Protein AF-X6NN43-F1 (afdb_monomer_lite)

Structure (mmCIF, N/CA/C/O backbone):
data_AF-X6NN43-F1
#
_entry.id   AF-X6NN43-F1
#
loop_
_atom_site.group_PDB
_atom_site.id
_atom_site.type_symbol
_atom_site.label_atom_id
_atom_site.label_alt_id
_atom_site.label_comp_id
_atom_site.label_asym_id
_atom_site.label_entity_id
_atom_site.label_seq_id
_atom_site.pdbx_PDB_ins_code
_atom_site.Cartn_x
_atom_site.Cartn_y
_atom_site.Cartn_z
_atom_site.occupancy
_atom_site.B_iso_or_equiv
_atom_site.auth_seq_id
_atom_site.auth_comp_id
_atom_site.auth_asym_id
_atom_site.auth_atom_id
_atom_site.pdbx_PDB_model_num
ATOM 1 N N . MET A 1 1 ? 5.911 -16.431 7.697 1.00 28.25 1 MET A N 1
ATOM 2 C CA . MET A 1 1 ? 5.798 -17.638 6.846 1.00 28.25 1 MET A CA 1
ATOM 3 C C . MET A 1 1 ? 4.652 -17.526 5.843 1.00 28.25 1 MET A C 1
ATOM 5 O O . MET A 1 1 ? 4.921 -17.663 4.665 1.00 28.25 1 MET A O 1
ATOM 9 N N . PHE A 1 2 ? 3.424 -17.191 6.265 1.00 27.72 2 PHE A N 1
ATOM 10 C CA . PHE A 1 2 ? 2.280 -17.003 5.351 1.00 27.72 2 PHE A CA 1
ATOM 11 C C . PHE A 1 2 ? 2.448 -15.812 4.379 1.00 27.72 2 PHE A C 1
ATOM 13 O O . PHE A 1 2 ? 2.246 -15.983 3.187 1.00 27.72 2 PHE A O 1
ATOM 20 N N . ALA A 1 3 ? 2.938 -14.653 4.847 1.00 29.66 3 ALA A N 1
ATOM 21 C CA . ALA A 1 3 ? 3.262 -13.504 3.981 1.00 29.66 3 ALA A CA 1
ATOM 22 C C . ALA A 1 3 ? 4.379 -13.809 2.955 1.00 29.66 3 ALA A C 1
ATOM 24 O O . ALA A 1 3 ? 4.247 -13.492 1.783 1.00 29.66 3 ALA A O 1
ATOM 25 N N . LEU A 1 4 ? 5.423 -14.541 3.368 1.00 28.77 4 LEU A N 1
ATOM 26 C CA . LEU A 1 4 ? 6.517 -14.996 2.490 1.00 28.77 4 LEU A CA 1
ATOM 27 C C . LEU A 1 4 ? 6.074 -16.069 1.474 1.00 28.77 4 LEU A C 1
ATOM 29 O O . LEU A 1 4 ? 6.578 -16.107 0.354 1.00 28.77 4 LEU A O 1
ATOM 33 N N . MET A 1 5 ? 5.129 -16.942 1.844 1.00 29.92 5 MET A N 1
ATOM 34 C CA . MET A 1 5 ? 4.499 -17.898 0.919 1.00 29.92 5 MET A CA 1
ATOM 35 C C . MET A 1 5 ? 3.569 -17.212 -0.084 1.00 29.92 5 MET A C 1
ATOM 37 O O . MET A 1 5 ? 3.388 -17.711 -1.187 1.00 29.92 5 MET A O 1
ATOM 41 N N . TRP A 1 6 ? 2.962 -16.091 0.297 1.00 40.47 6 TRP A N 1
ATOM 42 C CA . TRP A 1 6 ? 2.021 -15.383 -0.558 1.00 40.47 6 TRP A CA 1
ATOM 43 C C . TRP A 1 6 ? 2.726 -14.456 -1.557 1.00 40.47 6 TRP A C 1
ATOM 45 O O . TRP A 1 6 ? 2.393 -14.461 -2.738 1.00 40.47 6 TRP A O 1
ATOM 55 N N . GLU A 1 7 ? 3.783 -13.761 -1.137 1.00 39.50 7 GLU A N 1
ATOM 56 C CA . GLU A 1 7 ? 4.631 -12.969 -2.039 1.00 39.50 7 GLU A CA 1
ATOM 57 C C . GLU A 1 7 ? 5.434 -13.817 -3.026 1.00 39.50 7 GLU A C 1
ATOM 59 O O . GLU A 1 7 ? 5.709 -13.376 -4.137 1.00 39.50 7 GLU A O 1
ATOM 64 N N . SER A 1 8 ? 5.758 -15.064 -2.678 1.00 39.53 8 SER A N 1
ATOM 65 C CA . SER A 1 8 ? 6.333 -16.003 -3.645 1.00 39.53 8 SER A CA 1
ATOM 66 C C . SER A 1 8 ? 5.313 -16.483 -4.676 1.00 39.53 8 SER A C 1
ATOM 68 O O . SER A 1 8 ? 5.722 -16.867 -5.761 1.00 39.53 8 SER A O 1
ATOM 70 N N . VAL A 1 9 ? 4.005 -16.413 -4.403 1.00 38.47 9 VAL A N 1
ATOM 71 C CA . VAL A 1 9 ? 2.952 -16.688 -5.394 1.00 38.47 9 VAL A CA 1
ATOM 72 C C . VAL A 1 9 ? 2.658 -15.446 -6.235 1.00 38.47 9 VAL A C 1
ATOM 74 O O . VAL A 1 9 ? 2.586 -15.569 -7.451 1.00 38.47 9 VAL A O 1
ATOM 77 N N . LEU A 1 10 ? 2.567 -14.254 -5.637 1.00 41.12 10 LEU A N 1
ATOM 78 C CA . LEU A 1 10 ? 2.364 -12.992 -6.363 1.00 41.12 10 LEU A CA 1
ATOM 79 C C . LEU A 1 10 ? 3.572 -12.620 -7.228 1.00 41.12 10 LEU A C 1
ATOM 81 O O . LEU A 1 10 ? 3.398 -12.345 -8.408 1.00 41.12 10 LEU A O 1
ATOM 85 N N . GLY A 1 11 ? 4.789 -12.739 -6.696 1.00 41.03 11 GLY A N 1
ATOM 86 C CA . GLY A 1 11 ? 6.020 -12.559 -7.461 1.00 41.03 11 GLY A CA 1
ATOM 87 C C . GLY A 1 11 ? 6.193 -13.619 -8.551 1.00 41.03 11 GLY A C 1
ATOM 88 O O . GLY A 1 11 ? 6.645 -13.298 -9.642 1.00 41.03 11 GLY A O 1
ATOM 89 N N . LEU A 1 12 ? 5.778 -14.875 -8.326 1.00 36.25 12 LEU A N 1
ATOM 90 C CA . LEU A 1 12 ? 5.777 -15.905 -9.377 1.00 36.25 12 LEU A CA 1
ATOM 91 C C . LEU A 1 12 ? 4.704 -15.632 -10.438 1.00 36.25 12 LEU A C 1
ATOM 93 O O . LEU A 1 12 ? 4.940 -15.902 -11.608 1.00 36.25 12 LEU A O 1
ATOM 97 N N . ILE A 1 13 ? 3.552 -15.082 -10.058 1.00 39.81 13 ILE A N 1
ATOM 98 C CA . ILE A 1 13 ? 2.478 -14.699 -10.976 1.00 39.81 13 ILE A CA 1
ATOM 99 C C . ILE A 1 13 ? 2.894 -13.475 -11.796 1.00 39.81 13 ILE A C 1
ATOM 101 O O . ILE A 1 13 ? 2.805 -13.549 -13.012 1.00 39.81 13 ILE A O 1
ATOM 105 N N . GLU A 1 14 ? 3.460 -12.423 -11.200 1.00 41.12 14 GLU A N 1
ATOM 106 C CA . GLU A 1 14 ? 4.060 -11.292 -11.927 1.00 41.12 14 GLU A CA 1
ATOM 107 C C . GLU A 1 14 ? 5.190 -11.753 -12.860 1.00 41.12 14 GLU A C 1
ATOM 109 O O . GLU A 1 14 ? 5.249 -11.334 -14.017 1.00 41.12 14 GLU A O 1
ATOM 114 N N . ILE A 1 15 ? 6.021 -12.705 -12.416 1.00 41.19 15 ILE A N 1
ATOM 115 C CA . ILE A 1 15 ? 7.064 -13.334 -13.240 1.00 41.19 15 ILE A CA 1
ATOM 116 C C . ILE A 1 15 ? 6.493 -14.246 -14.338 1.00 41.19 15 ILE A C 1
ATOM 118 O O . ILE A 1 15 ? 7.133 -14.428 -15.361 1.00 41.19 15 ILE A O 1
ATOM 122 N N . LEU A 1 16 ? 5.313 -14.839 -14.191 1.00 34.62 16 LEU A N 1
ATOM 123 C CA . LEU A 1 16 ? 4.711 -15.676 -15.241 1.00 34.62 16 LEU A CA 1
ATOM 124 C C . LEU A 1 16 ? 3.884 -14.859 -16.237 1.00 34.62 16 LEU A C 1
ATOM 126 O O . LEU A 1 16 ? 3.691 -15.268 -17.379 1.00 34.62 16 LEU A O 1
ATOM 130 N N . ILE A 1 17 ? 3.405 -13.701 -15.803 1.00 41.03 17 ILE A N 1
ATOM 131 C CA . ILE A 1 17 ? 2.482 -12.850 -16.539 1.00 41.03 17 ILE A CA 1
ATOM 132 C C . ILE A 1 17 ? 3.215 -11.809 -17.388 1.00 41.03 17 ILE A C 1
ATOM 134 O O . ILE A 1 17 ? 2.851 -11.607 -18.546 1.00 41.03 17 ILE A O 1
ATOM 138 N N . PHE A 1 18 ? 4.263 -11.171 -16.857 1.00 38.44 18 PHE A N 1
ATOM 139 C CA . PHE A 1 18 ? 5.104 -10.271 -17.654 1.00 38.44 18 PHE A CA 1
ATOM 140 C C . PHE A 1 18 ? 6.052 -11.038 -18.594 1.00 38.44 18 PHE A C 1
ATOM 142 O O . PHE A 1 18 ? 6.618 -10.448 -19.514 1.00 38.44 18 PHE A O 1
ATOM 149 N N . PHE A 1 19 ? 6.200 -12.357 -18.408 1.00 42.00 19 PHE A N 1
ATOM 150 C CA . PHE A 1 19 ? 7.185 -13.185 -19.100 1.00 42.00 19 PHE A CA 1
ATOM 151 C C . PHE A 1 19 ? 6.557 -14.449 -19.688 1.00 42.00 19 PHE A C 1
ATOM 153 O O . PHE A 1 19 ? 6.776 -15.568 -19.215 1.00 42.00 19 PHE A O 1
ATOM 160 N N . GLY A 1 20 ? 5.822 -14.282 -20.789 1.00 32.84 20 GLY A N 1
ATOM 161 C CA . GLY A 1 20 ? 5.538 -15.399 -21.691 1.00 32.84 20 GLY A CA 1
ATOM 162 C C . GLY A 1 20 ? 6.802 -16.234 -21.992 1.00 32.84 20 GLY A C 1
ATOM 163 O O . GLY A 1 20 ? 7.926 -15.754 -21.808 1.00 32.84 20 GLY A O 1
ATOM 164 N N . PRO A 1 21 ? 6.641 -17.495 -22.436 1.00 31.84 21 PRO A N 1
ATOM 165 C CA . PRO A 1 21 ? 7.737 -18.453 -22.541 1.00 31.84 21 PRO A CA 1
ATOM 166 C C . PRO A 1 21 ? 8.925 -17.860 -23.307 1.00 31.84 21 PRO A C 1
ATOM 168 O O . PRO A 1 21 ? 8.764 -17.344 -24.411 1.00 31.84 21 PRO A O 1
ATOM 171 N N . LEU A 1 22 ? 10.096 -17.942 -22.665 1.00 37.81 22 LEU A N 1
ATOM 172 C CA . LEU A 1 22 ? 11.417 -17.499 -23.115 1.00 37.81 22 LEU A CA 1
ATOM 173 C C . LEU A 1 22 ? 11.565 -17.474 -24.643 1.00 37.81 22 LEU A C 1
ATOM 175 O O . LEU A 1 22 ? 11.716 -18.513 -25.288 1.00 37.81 22 LEU A O 1
ATOM 179 N N . GLY A 1 23 ? 11.628 -16.271 -25.213 1.00 35.81 23 GLY A N 1
ATOM 180 C CA . GLY A 1 23 ? 12.292 -16.072 -26.493 1.00 35.81 23 GLY A CA 1
ATOM 181 C C . GLY A 1 23 ? 13.796 -16.238 -26.288 1.00 35.81 23 GLY A C 1
ATOM 182 O O . GLY A 1 23 ? 14.443 -15.298 -25.852 1.00 35.81 23 GLY A O 1
ATOM 183 N N . GLY A 1 24 ? 14.302 -17.451 -26.536 1.00 38.31 24 GLY A N 1
ATOM 184 C CA . GLY A 1 24 ? 15.715 -17.847 -26.661 1.00 38.31 24 GLY A CA 1
ATOM 185 C C . GLY A 1 24 ? 16.780 -16.865 -26.157 1.00 38.31 24 GLY A C 1
ATOM 186 O O . GLY A 1 24 ? 17.417 -16.202 -26.968 1.00 38.31 24 GLY A O 1
ATOM 187 N N . GLY A 1 25 ? 17.000 -16.819 -24.842 1.00 42.19 25 GLY A N 1
ATOM 188 C CA . GLY A 1 25 ? 18.174 -16.194 -24.223 1.00 42.19 25 GLY A CA 1
ATOM 189 C C . GLY A 1 25 ? 19.191 -17.254 -23.793 1.00 42.19 25 GLY A C 1
ATOM 190 O O . GLY A 1 25 ? 18.805 -18.360 -23.401 1.00 42.19 25 GLY A O 1
ATOM 191 N N . ASP A 1 26 ? 20.478 -16.930 -23.901 1.00 50.28 26 ASP A N 1
ATOM 192 C CA . ASP A 1 26 ? 21.600 -17.815 -23.581 1.00 50.28 26 ASP A CA 1
ATOM 193 C C . ASP A 1 26 ? 21.516 -18.389 -22.156 1.00 50.28 26 ASP A C 1
ATOM 195 O O . ASP A 1 26 ? 21.118 -17.718 -21.204 1.00 50.28 26 ASP A O 1
ATOM 199 N N . LYS A 1 27 ? 21.937 -19.649 -21.991 1.00 51.25 27 LYS A N 1
ATOM 200 C CA . LYS A 1 27 ? 21.756 -20.460 -20.765 1.00 51.25 27 LYS A CA 1
ATOM 201 C C . LYS A 1 27 ? 22.460 -19.929 -19.499 1.00 51.25 27 LYS A C 1
ATOM 203 O O . LYS A 1 27 ? 22.334 -20.559 -18.452 1.00 51.25 27 LYS A O 1
ATOM 208 N N . ASN A 1 28 ? 23.181 -18.810 -19.583 1.00 51.25 28 ASN A N 1
ATOM 209 C CA . ASN A 1 28 ? 24.002 -18.258 -18.502 1.00 51.25 28 ASN A CA 1
ATOM 210 C C . ASN A 1 28 ? 23.547 -16.886 -17.978 1.00 51.25 28 ASN A C 1
ATOM 212 O O . ASN A 1 28 ? 24.152 -16.394 -17.028 1.00 51.25 28 ASN A O 1
ATOM 216 N N . GLU A 1 29 ? 22.505 -16.263 -18.535 1.00 46.41 29 GLU A N 1
ATOM 217 C CA . GLU A 1 29 ? 22.002 -14.995 -17.994 1.00 46.41 29 GLU A CA 1
ATOM 218 C C . GLU A 1 29 ? 21.027 -15.237 -16.837 1.00 46.41 29 GLU A C 1
ATOM 220 O O . GLU A 1 29 ? 20.100 -16.049 -16.918 1.00 46.41 29 GLU A O 1
ATOM 225 N N . SER A 1 30 ? 21.226 -14.526 -15.723 1.00 49.47 30 SER A N 1
ATOM 226 C CA . SER A 1 30 ? 20.270 -14.577 -14.616 1.00 49.47 30 SER A CA 1
ATOM 227 C C . SER A 1 30 ? 18.907 -14.047 -15.088 1.00 49.47 30 SER A C 1
ATOM 229 O O . SER A 1 30 ? 18.833 -13.060 -15.820 1.00 49.47 30 SER A O 1
ATOM 231 N N . LYS A 1 31 ? 17.798 -14.659 -14.641 1.00 45.50 31 LYS A N 1
ATOM 232 C CA . LYS A 1 31 ? 16.426 -14.196 -14.957 1.00 45.50 31 LYS A CA 1
ATOM 233 C C . LYS A 1 31 ? 16.229 -12.693 -14.678 1.00 45.50 31 LYS A C 1
ATOM 235 O O . LYS A 1 31 ? 15.476 -12.029 -15.383 1.00 45.50 31 LYS A O 1
ATOM 240 N N . VAL A 1 32 ? 16.968 -12.152 -13.707 1.00 40.22 32 VAL A N 1
ATOM 241 C CA . VAL A 1 32 ? 16.988 -10.731 -13.318 1.00 40.22 32 VAL A CA 1
ATOM 242 C C . VAL A 1 32 ? 17.750 -9.838 -14.316 1.00 40.22 32 VAL A C 1
ATOM 244 O O . VAL A 1 32 ? 17.406 -8.672 -14.474 1.00 40.22 32 VAL A O 1
ATOM 247 N N . GLN A 1 33 ? 18.747 -10.355 -15.041 1.00 39.84 33 GLN A N 1
ATOM 248 C CA . GLN A 1 33 ? 19.431 -9.611 -16.111 1.00 39.84 33 GLN A CA 1
ATOM 249 C C . GLN A 1 33 ? 18.569 -9.498 -17.374 1.00 39.84 33 GLN A C 1
ATOM 251 O O . GLN A 1 33 ? 18.488 -8.411 -17.945 1.00 39.84 33 GLN A O 1
ATOM 2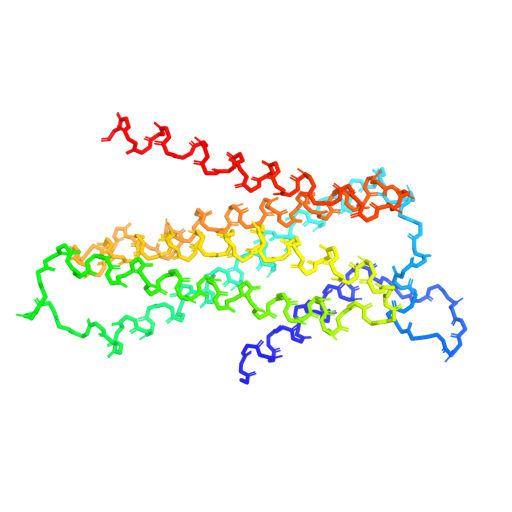56 N N . SER A 1 34 ? 17.843 -10.561 -17.745 1.00 40.50 34 SER A N 1
ATOM 257 C CA . SER A 1 34 ? 16.920 -10.533 -18.897 1.00 40.50 34 SER A CA 1
ATOM 258 C C . SER A 1 34 ? 15.790 -9.499 -18.744 1.00 40.50 34 SER A C 1
ATOM 260 O O . SER A 1 34 ? 15.325 -8.918 -19.720 1.00 40.50 34 SER A O 1
ATOM 262 N N . LEU A 1 35 ? 15.412 -9.190 -17.498 1.00 42.53 35 LEU A N 1
ATOM 263 C CA . LEU A 1 35 ? 14.462 -8.137 -17.125 1.00 42.53 35 LEU A CA 1
ATOM 264 C C . LEU A 1 35 ? 14.932 -6.719 -17.469 1.00 42.53 35 LEU A C 1
ATOM 266 O O . LEU A 1 35 ? 14.117 -5.832 -17.719 1.00 42.53 35 LEU A O 1
ATOM 270 N N . ARG A 1 36 ? 16.248 -6.486 -17.438 1.00 46.03 36 ARG A N 1
ATOM 271 C CA . ARG A 1 36 ? 16.847 -5.149 -17.545 1.00 46.03 36 ARG A CA 1
ATOM 272 C C . ARG A 1 36 ? 17.015 -4.695 -19.002 1.00 46.03 36 ARG A C 1
ATOM 274 O O . ARG A 1 36 ? 17.211 -3.508 -19.245 1.00 46.03 36 ARG A O 1
ATOM 281 N N . ILE A 1 37 ? 16.925 -5.623 -19.957 1.00 47.25 37 ILE A N 1
ATOM 282 C CA . ILE A 1 37 ? 17.178 -5.409 -21.393 1.00 47.25 37 ILE A CA 1
ATOM 283 C C . ILE A 1 37 ? 15.902 -5.684 -22.215 1.00 47.25 37 ILE A C 1
ATOM 285 O O . ILE A 1 37 ? 15.965 -6.151 -23.347 1.00 47.25 37 ILE A O 1
ATOM 289 N N . ASN A 1 38 ? 14.715 -5.419 -21.664 1.00 52.34 38 ASN A N 1
ATOM 290 C CA . ASN A 1 38 ? 13.470 -5.546 -22.424 1.00 52.34 38 ASN A CA 1
ATOM 291 C C . ASN A 1 38 ? 13.056 -4.199 -23.029 1.00 52.34 38 ASN A C 1
ATOM 293 O O . ASN A 1 38 ? 12.780 -3.234 -22.319 1.00 52.34 38 ASN A O 1
ATOM 297 N N . ASP A 1 39 ? 12.999 -4.141 -24.363 1.00 59.28 39 ASP A N 1
ATOM 298 C CA . ASP A 1 39 ? 12.363 -3.040 -25.089 1.00 59.28 39 ASP A CA 1
ATOM 299 C C . ASP A 1 39 ? 10.842 -3.256 -25.102 1.00 59.28 39 ASP A C 1
ATOM 301 O O . ASP A 1 39 ? 10.310 -4.096 -25.834 1.00 59.28 39 ASP A O 1
ATOM 305 N N . TYR A 1 40 ? 10.128 -2.483 -24.284 1.00 65.56 40 TYR A N 1
ATOM 306 C CA . TYR A 1 40 ? 8.676 -2.587 -24.162 1.00 65.56 40 TYR A CA 1
ATOM 307 C C . TYR A 1 40 ? 7.893 -1.886 -25.285 1.00 65.56 40 TYR A C 1
ATOM 309 O O . TYR A 1 40 ? 6.663 -1.955 -25.294 1.00 65.56 40 TYR A O 1
ATOM 317 N N . ARG A 1 41 ? 8.552 -1.258 -26.276 1.00 69.50 41 ARG A N 1
ATOM 318 C CA . ARG A 1 41 ? 7.874 -0.530 -27.376 1.00 69.50 41 ARG A CA 1
ATOM 319 C C . ARG A 1 41 ? 6.813 -1.347 -28.096 1.00 69.50 41 ARG A C 1
ATOM 321 O O . ARG A 1 41 ? 5.784 -0.804 -28.487 1.00 69.50 41 ARG A O 1
ATOM 328 N N . LYS A 1 42 ? 7.036 -2.654 -28.256 1.00 71.12 42 LYS A N 1
ATOM 329 C CA . LYS A 1 42 ? 6.084 -3.553 -28.925 1.00 71.12 42 LYS A CA 1
ATOM 330 C C . LYS A 1 42 ? 4.741 -3.649 -28.187 1.00 71.12 42 LYS A C 1
ATOM 332 O O . LYS A 1 42 ? 3.723 -3.931 -28.813 1.00 71.12 42 LYS A O 1
ATOM 337 N N . TYR A 1 43 ? 4.733 -3.409 -26.880 1.00 71.44 43 TYR A N 1
ATOM 338 C CA . TYR A 1 43 ? 3.562 -3.565 -26.022 1.00 71.44 43 TYR A CA 1
ATOM 339 C C . TYR A 1 43 ? 2.810 -2.251 -25.775 1.00 71.44 43 TYR A C 1
ATOM 341 O O . TYR A 1 43 ? 1.658 -2.302 -25.363 1.00 71.44 43 TYR A O 1
ATOM 349 N N . GLN A 1 44 ? 3.401 -1.098 -26.112 1.00 76.94 44 GLN A N 1
ATOM 350 C CA . GLN A 1 44 ? 2.835 0.240 -25.860 1.00 76.94 44 GLN A CA 1
ATOM 351 C C . GLN A 1 44 ? 1.494 0.522 -26.541 1.00 76.94 44 GLN A C 1
ATOM 353 O O . GLN A 1 44 ? 0.757 1.390 -26.099 1.00 76.94 44 GLN A O 1
ATOM 358 N N . ASN A 1 45 ? 1.197 -0.173 -27.640 1.00 77.81 45 ASN A N 1
ATOM 359 C CA . ASN A 1 45 ? -0.061 -0.017 -28.375 1.00 77.81 45 ASN A CA 1
ATOM 360 C C . ASN A 1 45 ? -1.003 -1.217 -28.174 1.00 77.81 45 ASN A C 1
ATOM 362 O O . ASN A 1 45 ? -2.036 -1.320 -28.836 1.00 77.81 45 ASN A O 1
ATOM 366 N N . SER A 1 46 ? -0.637 -2.168 -27.309 1.00 80.88 46 SER A N 1
ATOM 367 C CA . SER A 1 46 ? -1.402 -3.395 -27.107 1.00 80.88 46 SER A CA 1
ATOM 368 C C . SER A 1 46 ? -2.458 -3.189 -26.028 1.00 80.88 46 SER A C 1
ATOM 370 O O . SER A 1 46 ? -2.180 -3.329 -24.840 1.00 80.88 46 SER A O 1
ATOM 372 N N . VAL A 1 47 ? -3.700 -2.913 -26.437 1.00 82.00 47 VAL A N 1
ATOM 373 C CA . VAL A 1 47 ? -4.847 -2.728 -25.523 1.00 82.00 47 VAL A CA 1
ATOM 374 C C . VAL A 1 47 ? -4.974 -3.878 -24.518 1.00 82.00 47 VAL A C 1
ATOM 376 O O . VAL A 1 47 ? -5.255 -3.650 -23.345 1.00 82.00 47 VAL A O 1
ATOM 379 N N . SER A 1 48 ? -4.719 -5.115 -24.952 1.00 76.75 48 SER A N 1
ATOM 380 C CA . SER A 1 48 ? -4.765 -6.290 -24.078 1.00 76.75 48 SER A CA 1
ATOM 381 C C . SER A 1 48 ? -3.739 -6.236 -22.945 1.00 76.75 48 SER A C 1
ATOM 383 O O . SER A 1 48 ? -4.044 -6.710 -21.858 1.00 76.75 48 SER A O 1
ATOM 385 N N . VAL A 1 49 ? -2.558 -5.645 -23.169 1.00 75.38 49 VAL A N 1
ATOM 386 C CA . VAL A 1 49 ? -1.535 -5.473 -22.124 1.00 75.38 49 VAL A CA 1
ATOM 387 C C . VAL A 1 49 ? -2.004 -4.449 -21.096 1.00 75.38 49 VAL A C 1
ATOM 389 O O . VAL A 1 49 ? -1.976 -4.746 -19.911 1.00 75.38 49 VAL A O 1
ATOM 392 N N . HIS A 1 50 ? -2.530 -3.302 -21.524 1.00 81.19 50 HIS A N 1
ATOM 393 C CA . HIS A 1 50 ? -3.047 -2.280 -20.604 1.00 81.19 50 HIS A CA 1
ATOM 394 C C . HIS A 1 50 ? -4.221 -2.789 -19.754 1.00 81.19 50 HIS A C 1
ATOM 396 O O . HIS A 1 50 ? -4.261 -2.588 -18.542 1.00 81.19 50 HIS A O 1
ATOM 402 N N . LEU A 1 51 ? -5.172 -3.507 -20.369 1.00 79.88 51 LEU A N 1
ATOM 403 C CA . LEU A 1 51 ? -6.282 -4.134 -19.639 1.00 79.88 51 LEU A CA 1
ATOM 404 C C . LEU A 1 51 ? -5.788 -5.188 -18.649 1.00 79.88 51 LEU A C 1
ATOM 406 O O . LEU A 1 51 ? -6.320 -5.303 -17.544 1.00 79.88 51 LEU A O 1
ATOM 410 N N . PHE A 1 52 ? -4.773 -5.950 -19.051 1.00 81.75 52 PHE A N 1
ATOM 411 C CA . PHE A 1 52 ? -4.136 -6.921 -18.187 1.00 81.75 52 PHE A CA 1
ATOM 412 C C . PHE A 1 52 ? -3.482 -6.235 -16.970 1.00 81.75 52 PHE A C 1
ATOM 414 O O . PHE A 1 52 ? -3.753 -6.633 -15.838 1.00 81.75 52 PHE A O 1
ATOM 421 N N . LEU A 1 53 ? -2.690 -5.178 -17.189 1.00 79.06 53 LEU A N 1
ATOM 422 C CA . LEU A 1 53 ? -2.053 -4.395 -16.124 1.00 79.06 53 LEU A CA 1
ATOM 423 C C . LEU A 1 53 ? -3.090 -3.830 -15.157 1.00 79.06 53 LEU A C 1
ATOM 425 O O . LEU A 1 53 ? -2.960 -4.013 -13.952 1.00 79.06 53 LEU A O 1
ATOM 429 N N . LEU A 1 54 ? -4.161 -3.233 -15.684 1.00 84.00 54 LEU A N 1
ATOM 430 C CA . LEU A 1 54 ? -5.256 -2.702 -14.879 1.00 84.00 54 LEU A CA 1
ATOM 431 C C . LEU A 1 54 ? -5.860 -3.777 -13.967 1.00 84.00 54 LEU A C 1
ATOM 433 O O . LEU A 1 54 ? -6.020 -3.559 -12.767 1.00 84.00 54 LEU A O 1
ATOM 437 N N . PHE A 1 55 ? -6.186 -4.948 -14.519 1.00 84.62 55 PHE A N 1
ATOM 438 C CA . PHE A 1 55 ? -6.769 -6.031 -13.731 1.00 84.62 55 PHE A CA 1
ATOM 439 C C . PHE A 1 55 ? -5.787 -6.562 -12.681 1.00 84.62 55 PHE A C 1
ATOM 441 O O . PHE A 1 55 ? -6.173 -6.784 -11.535 1.00 84.62 55 PHE A O 1
ATOM 448 N N . ASN A 1 56 ? -4.515 -6.727 -13.045 1.00 81.00 56 ASN A N 1
ATOM 449 C CA . ASN A 1 56 ? -3.482 -7.216 -12.138 1.00 81.00 56 ASN A CA 1
ATOM 450 C C . ASN A 1 56 ? -3.259 -6.264 -10.955 1.00 81.00 56 ASN A C 1
ATOM 452 O O . ASN A 1 56 ? -3.306 -6.699 -9.804 1.00 81.00 56 ASN A O 1
ATOM 456 N N . SER A 1 57 ? -3.101 -4.968 -11.231 1.00 83.50 57 SER A N 1
ATOM 457 C CA . SER A 1 57 ? -2.895 -3.937 -10.211 1.00 83.50 57 SER A CA 1
ATOM 458 C C . SER A 1 57 ? -4.043 -3.891 -9.202 1.00 83.50 57 SER A C 1
ATOM 460 O O . SER A 1 57 ? -3.813 -3.811 -8.001 1.00 83.50 57 SER A O 1
ATOM 462 N N . TYR A 1 58 ? -5.294 -4.012 -9.654 1.00 86.12 58 TYR A N 1
ATOM 463 C CA . TYR A 1 58 ? -6.450 -3.925 -8.757 1.00 86.12 58 TYR A CA 1
ATOM 464 C C . TYR A 1 58 ? -6.792 -5.238 -8.047 1.00 86.12 58 TYR A C 1
ATOM 466 O O . TYR A 1 58 ? -7.126 -5.223 -6.862 1.00 86.12 58 TYR A O 1
ATOM 474 N N . CYS A 1 59 ? -6.758 -6.375 -8.745 1.00 81.31 59 CYS A N 1
ATOM 475 C CA . CYS A 1 59 ? -7.240 -7.644 -8.196 1.00 81.31 59 CYS A CA 1
ATOM 476 C C . CYS A 1 59 ? -6.161 -8.445 -7.474 1.00 81.31 59 CYS A C 1
ATOM 478 O O . CYS A 1 59 ? -6.472 -9.130 -6.501 1.00 81.31 59 CYS A O 1
ATOM 480 N N . ILE A 1 60 ? -4.927 -8.405 -7.970 1.00 70.44 60 ILE A N 1
ATOM 481 C CA . ILE A 1 60 ? -3.852 -9.284 -7.511 1.00 70.44 60 ILE A CA 1
ATOM 482 C C . ILE A 1 60 ? -2.930 -8.527 -6.556 1.00 70.44 60 ILE A C 1
ATOM 484 O O . ILE A 1 60 ? -2.756 -8.983 -5.427 1.00 70.44 60 ILE A O 1
ATOM 488 N N . GLY A 1 61 ? -2.422 -7.362 -6.966 1.00 71.62 61 GLY A N 1
ATOM 489 C CA . GLY A 1 61 ? -1.598 -6.511 -6.102 1.00 71.62 61 GLY A CA 1
ATOM 490 C C . GLY A 1 61 ? -2.439 -5.891 -4.993 1.00 71.62 61 GLY A C 1
ATOM 491 O O . GLY A 1 61 ? -2.407 -6.306 -3.833 1.00 71.62 61 GLY A O 1
ATOM 492 N N . SER A 1 62 ? -3.305 -4.960 -5.375 1.00 87.75 62 SER A N 1
ATOM 493 C CA . SER A 1 62 ? -3.966 -4.106 -4.404 1.00 87.75 62 SER A CA 1
ATOM 494 C C . SER A 1 62 ? -4.994 -4.805 -3.512 1.00 87.75 62 SER A C 1
ATOM 496 O O . SER A 1 62 ? -4.934 -4.669 -2.289 1.00 87.75 62 SER A O 1
ATOM 498 N N . LEU A 1 63 ? -5.948 -5.556 -4.079 1.00 90.56 63 LEU A N 1
ATOM 499 C CA . LEU A 1 63 ? -6.993 -6.193 -3.271 1.00 90.56 63 LEU A CA 1
ATOM 500 C C . LEU A 1 63 ? -6.388 -7.120 -2.219 1.00 90.56 63 LEU A C 1
ATOM 502 O O . LEU A 1 63 ? -6.799 -7.088 -1.060 1.00 90.56 63 LEU A O 1
ATOM 506 N N . VAL A 1 64 ? -5.428 -7.954 -2.611 1.00 89.44 64 VAL A N 1
ATOM 507 C CA . VAL A 1 64 ? -4.889 -8.949 -1.692 1.00 89.44 64 VAL A CA 1
ATOM 508 C C . VAL A 1 64 ? -4.021 -8.303 -0.623 1.00 89.44 64 VAL A C 1
ATOM 510 O O . VAL A 1 64 ? -4.166 -8.624 0.561 1.00 89.44 64 VAL A O 1
ATOM 513 N N . GLU A 1 65 ? -3.152 -7.376 -1.010 1.00 89.44 65 GLU A N 1
ATOM 514 C CA . GLU A 1 65 ? -2.273 -6.718 -0.058 1.00 89.44 65 GLU A CA 1
ATOM 515 C C . GLU A 1 65 ? -3.061 -5.870 0.946 1.00 89.44 65 GLU A C 1
ATOM 517 O O . GLU A 1 65 ? -2.871 -5.996 2.159 1.00 89.44 65 GLU A O 1
ATOM 522 N N . GLU A 1 66 ? -4.022 -5.074 0.475 1.00 94.19 66 GLU A N 1
ATOM 523 C CA . GLU A 1 66 ? -4.830 -4.227 1.352 1.00 94.19 66 GLU A CA 1
ATOM 524 C C . GLU A 1 66 ? -5.724 -5.035 2.285 1.00 94.19 66 GLU A C 1
ATOM 526 O O . GLU A 1 66 ? -5.837 -4.712 3.470 1.00 94.19 66 GLU A O 1
ATOM 531 N N . MET A 1 67 ? -6.324 -6.124 1.802 1.00 93.50 67 MET A N 1
ATOM 532 C CA . MET A 1 67 ? -7.091 -7.008 2.677 1.00 93.50 67 MET A CA 1
ATOM 533 C C . MET A 1 67 ? -6.194 -7.659 3.733 1.00 93.50 67 MET A C 1
ATOM 535 O O . MET A 1 67 ? -6.601 -7.780 4.889 1.00 93.50 67 MET A O 1
ATOM 539 N N . THR A 1 68 ? -4.956 -8.010 3.381 1.00 91.94 68 THR A N 1
ATOM 540 C CA . THR A 1 68 ? -3.978 -8.557 4.332 1.00 91.94 68 THR A CA 1
ATOM 541 C C . THR A 1 68 ? -3.618 -7.536 5.412 1.00 91.94 68 THR A C 1
ATOM 543 O O . THR A 1 68 ? -3.646 -7.879 6.598 1.00 91.94 68 THR A O 1
ATOM 546 N N . LYS A 1 69 ? -3.371 -6.269 5.044 1.00 93.25 69 LYS A N 1
ATOM 547 C CA . LYS A 1 69 ? -3.186 -5.165 6.006 1.00 93.25 69 LYS A CA 1
ATOM 548 C C . LYS A 1 69 ? -4.395 -5.035 6.929 1.00 93.25 69 LYS A C 1
ATOM 550 O O . LYS A 1 69 ? -4.228 -4.983 8.146 1.00 93.25 69 LYS A O 1
ATOM 555 N N . GLY A 1 70 ? -5.606 -5.057 6.370 1.00 93.69 70 GLY A N 1
ATOM 556 C CA . GLY A 1 70 ? -6.854 -5.007 7.130 1.00 93.69 70 GLY A CA 1
ATOM 557 C C . GLY A 1 70 ? -6.992 -6.148 8.148 1.00 93.69 70 GLY A C 1
ATOM 558 O O . GLY A 1 70 ? -7.359 -5.906 9.300 1.00 93.69 70 GLY A O 1
ATOM 559 N N . PHE A 1 71 ? -6.649 -7.383 7.766 1.00 94.06 71 PHE A N 1
ATOM 560 C CA . PHE A 1 71 ? -6.684 -8.539 8.669 1.00 94.06 71 PHE A CA 1
ATOM 561 C C . PHE A 1 71 ? -5.632 -8.461 9.777 1.00 94.06 71 PHE A C 1
ATOM 563 O O . PHE A 1 71 ? -5.956 -8.714 10.940 1.00 94.06 71 PHE A O 1
ATOM 570 N N . ILE A 1 72 ? -4.394 -8.085 9.443 1.00 92.38 72 ILE A N 1
ATOM 571 C CA . ILE A 1 72 ? -3.321 -7.899 10.431 1.00 92.38 72 ILE A CA 1
ATOM 572 C C . ILE A 1 72 ? -3.711 -6.800 11.413 1.00 92.38 72 ILE A C 1
ATOM 574 O O . ILE A 1 72 ? -3.616 -6.997 12.622 1.00 92.38 72 ILE A O 1
ATOM 578 N N . LEU A 1 73 ? -4.217 -5.675 10.910 1.00 93.44 73 LEU A N 1
ATOM 579 C CA . LEU A 1 73 ? -4.670 -4.575 11.745 1.00 93.44 73 LEU A CA 1
ATOM 580 C C . LEU A 1 73 ? -5.783 -5.020 12.696 1.00 93.44 73 LEU A C 1
ATOM 582 O O . LEU A 1 73 ? -5.687 -4.770 13.894 1.00 93.44 73 LEU A O 1
ATOM 586 N N . GLN A 1 74 ? -6.801 -5.733 12.203 1.00 92.88 74 GLN A N 1
ATOM 587 C CA . GLN A 1 74 ? -7.867 -6.251 13.062 1.00 92.88 74 GLN A CA 1
ATOM 588 C C . GLN A 1 74 ? -7.324 -7.187 14.146 1.00 92.88 74 GLN A C 1
ATOM 590 O O . GLN A 1 74 ? -7.739 -7.100 15.304 1.00 92.88 74 GLN A O 1
ATOM 595 N N . HIS A 1 75 ? -6.403 -8.079 13.785 1.00 91.00 75 HIS A N 1
ATOM 596 C CA . HIS A 1 75 ? -5.768 -8.979 14.737 1.00 91.00 75 HIS A CA 1
ATOM 597 C C . HIS A 1 75 ? -5.001 -8.204 15.818 1.00 91.00 75 HIS A C 1
ATOM 599 O O . HIS A 1 75 ? -5.223 -8.434 17.008 1.00 91.00 75 HIS A O 1
ATOM 605 N N . CYS A 1 76 ? -4.179 -7.229 15.422 1.00 89.25 76 CYS A N 1
ATOM 606 C CA . CYS A 1 76 ? -3.446 -6.366 16.343 1.00 89.25 76 CYS A CA 1
ATOM 607 C C . CYS A 1 76 ? -4.384 -5.556 17.246 1.00 89.25 76 CYS A C 1
ATOM 609 O O . CYS A 1 76 ? -4.148 -5.484 18.448 1.00 89.25 76 CYS A O 1
ATOM 611 N N . CYS A 1 77 ? -5.474 -4.996 16.719 1.00 88.00 77 CYS A N 1
ATOM 612 C CA . CYS A 1 77 ? -6.455 -4.276 17.530 1.00 88.00 77 CYS A CA 1
ATOM 613 C C . CYS A 1 77 ? -7.082 -5.183 18.596 1.00 88.00 77 CYS A C 1
ATOM 615 O O . CYS A 1 77 ? -7.176 -4.787 19.751 1.00 88.00 77 CYS A O 1
ATOM 617 N N . LYS A 1 78 ? -7.445 -6.424 18.256 1.00 86.81 78 LYS A N 1
ATOM 618 C CA . LYS A 1 78 ? -8.008 -7.369 19.236 1.00 86.81 78 LYS A CA 1
ATOM 619 C C . LYS A 1 78 ? -7.008 -7.783 20.316 1.00 86.81 78 LYS A C 1
ATOM 621 O O . LYS A 1 78 ? -7.414 -8.026 21.447 1.00 86.81 78 LYS A O 1
ATOM 626 N N . LEU A 1 79 ? -5.723 -7.869 19.975 1.00 86.12 79 LEU A N 1
ATOM 627 C CA . LEU A 1 79 ? -4.665 -8.209 20.928 1.00 86.12 79 LEU A CA 1
ATOM 628 C C . LEU A 1 79 ? -4.285 -7.037 21.839 1.00 86.12 79 LEU A C 1
ATOM 630 O O . LEU A 1 79 ? -4.123 -7.225 23.042 1.00 86.12 79 LEU A O 1
ATOM 634 N N . TYR A 1 80 ? -4.122 -5.841 21.271 1.00 81.69 80 TYR A N 1
ATOM 635 C CA . TYR A 1 80 ? -3.496 -4.701 21.949 1.00 81.69 80 TYR A CA 1
ATOM 636 C C . TYR A 1 80 ? -4.481 -3.609 22.383 1.00 81.69 80 TYR A C 1
ATOM 638 O O . TYR A 1 80 ? -4.125 -2.774 23.212 1.00 81.69 80 TYR A O 1
ATOM 646 N N . LEU A 1 81 ? -5.720 -3.621 21.880 1.00 81.31 81 LEU A N 1
ATOM 647 C CA . LEU A 1 81 ? -6.801 -2.712 22.284 1.00 81.31 81 LEU A CA 1
ATOM 648 C C . LEU A 1 81 ? -8.027 -3.451 22.861 1.00 81.31 81 LEU A C 1
ATOM 650 O O . LEU A 1 81 ? -9.153 -3.154 22.466 1.00 81.31 81 LEU A O 1
ATOM 654 N N . PRO A 1 82 ? -7.870 -4.411 23.795 1.00 62.97 82 PRO A N 1
ATOM 655 C CA . PRO A 1 82 ? -8.985 -5.275 24.167 1.00 62.97 82 PRO A CA 1
ATOM 656 C C . PRO A 1 82 ? -10.086 -4.600 25.006 1.00 62.97 82 PRO A C 1
ATOM 658 O O . PRO A 1 82 ? -11.166 -5.172 25.114 1.00 62.97 82 PRO A O 1
ATOM 661 N N . PHE A 1 83 ? -9.886 -3.405 25.589 1.00 56.78 83 PHE A N 1
ATOM 662 C CA . PHE A 1 83 ? -10.872 -2.835 26.523 1.00 56.78 83 PHE A CA 1
ATOM 663 C C . PHE A 1 83 ? -11.023 -1.309 26.436 1.00 56.78 83 PHE A C 1
ATOM 665 O O . PHE A 1 83 ? -10.140 -0.544 26.826 1.00 56.78 83 PHE A O 1
ATOM 672 N N . THR A 1 84 ? -12.219 -0.862 26.041 1.00 58.34 84 THR A N 1
ATOM 673 C CA . THR A 1 84 ? -12.685 0.538 26.134 1.00 58.34 84 THR A CA 1
ATOM 674 C C . THR A 1 84 ? -12.792 1.041 27.577 1.00 58.34 84 THR A C 1
ATOM 676 O O . THR A 1 84 ? -12.846 2.245 27.807 1.00 58.34 84 THR A O 1
ATOM 679 N N . VAL A 1 85 ? -12.774 0.136 28.561 1.00 56.19 85 VAL A N 1
ATOM 680 C CA . VAL A 1 85 ? -12.960 0.431 29.993 1.00 56.19 85 VAL A CA 1
ATOM 681 C C . VAL A 1 85 ? -11.854 1.333 30.562 1.00 56.19 85 VAL A C 1
ATOM 683 O O . VAL A 1 85 ? -12.083 2.048 31.535 1.00 56.19 85 VAL A O 1
ATOM 686 N N . HIS A 1 86 ? -10.666 1.354 29.946 1.00 54.88 86 HIS A N 1
ATOM 687 C CA . HIS A 1 86 ? -9.506 2.100 30.454 1.00 54.88 86 HIS A CA 1
ATOM 688 C C . HIS A 1 86 ? -9.017 3.227 29.534 1.00 54.88 86 HIS A C 1
ATOM 690 O O . HIS A 1 86 ? -8.076 3.938 29.888 1.00 54.88 86 HIS A O 1
ATOM 696 N N . LEU A 1 87 ? -9.643 3.428 28.370 1.00 60.75 87 LEU A N 1
ATOM 697 C CA . LEU A 1 87 ? -9.208 4.422 27.389 1.00 60.75 87 LEU A CA 1
ATOM 698 C C . LEU A 1 87 ? -10.318 5.432 27.104 1.00 60.75 87 LEU A C 1
ATOM 700 O O . LEU A 1 87 ? -11.439 5.075 26.755 1.00 60.75 87 LEU A O 1
ATOM 704 N N . ARG A 1 88 ? -9.983 6.726 27.187 1.00 69.38 88 ARG A N 1
ATOM 705 C CA . ARG A 1 88 ? -10.851 7.785 26.655 1.00 69.38 88 ARG A CA 1
ATOM 706 C C . ARG A 1 88 ? -11.064 7.552 25.157 1.00 69.38 88 ARG A C 1
ATOM 708 O O . ARG A 1 88 ? -10.120 7.197 24.454 1.00 69.38 88 ARG A O 1
ATOM 715 N N . MET A 1 89 ? -12.273 7.823 24.665 1.00 66.75 89 MET A N 1
ATOM 716 C CA . MET A 1 89 ? -12.666 7.607 23.262 1.00 66.75 89 MET A CA 1
ATOM 717 C C . MET A 1 89 ? -11.684 8.214 22.247 1.00 66.75 89 MET A C 1
ATOM 719 O O . MET A 1 89 ? -11.339 7.564 21.264 1.00 66.75 89 MET A O 1
ATOM 723 N N . SER A 1 90 ? -11.170 9.418 22.519 1.00 72.12 90 SER A N 1
ATOM 724 C CA . S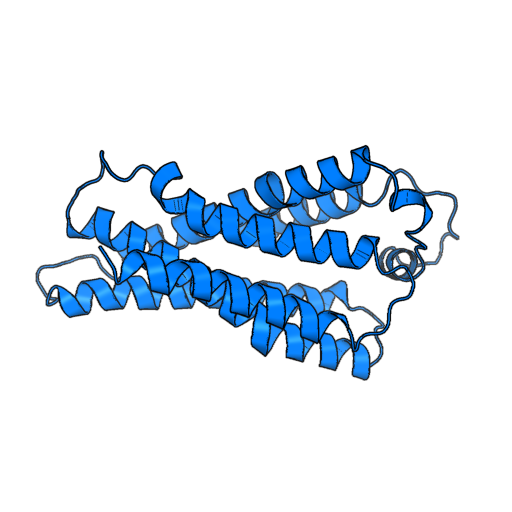ER A 1 90 ? -10.149 10.076 21.691 1.00 72.12 90 SER A CA 1
ATOM 725 C C . SER A 1 90 ? -8.856 9.262 21.590 1.00 72.12 90 SER A C 1
ATOM 727 O O . SER A 1 90 ? -8.295 9.114 20.509 1.00 72.12 90 SER A O 1
ATOM 729 N N . ASN A 1 91 ? -8.401 8.696 22.708 1.00 79.12 91 ASN A N 1
ATOM 730 C CA . ASN A 1 91 ? -7.170 7.913 22.769 1.00 79.12 91 ASN A CA 1
ATOM 731 C C . ASN A 1 91 ? -7.368 6.554 22.094 1.00 79.12 91 ASN A C 1
ATOM 733 O O . ASN A 1 91 ? -6.469 6.066 21.418 1.00 79.12 91 ASN A O 1
ATOM 737 N N . HIS A 1 92 ? -8.561 5.971 22.229 1.00 81.44 92 HIS A N 1
ATOM 738 C CA . HIS A 1 92 ? -8.900 4.719 21.567 1.00 81.44 92 HIS A CA 1
ATOM 739 C C . HIS A 1 92 ? -8.880 4.875 20.039 1.00 81.44 92 HIS A C 1
ATOM 741 O O . HIS A 1 92 ? -8.238 4.086 19.356 1.00 81.44 92 HIS A O 1
ATOM 747 N N . PHE A 1 93 ? -9.480 5.946 19.510 1.00 87.12 93 PHE A N 1
ATOM 748 C CA . PHE A 1 93 ? -9.442 6.275 18.083 1.00 87.12 93 PHE A CA 1
ATOM 749 C C . PHE A 1 93 ? -8.018 6.509 17.554 1.00 87.12 93 PHE A C 1
ATOM 751 O O . PHE A 1 93 ? -7.638 5.935 16.533 1.00 87.12 93 PHE A O 1
ATOM 758 N N . ILE A 1 94 ? -7.203 7.297 18.265 1.00 89.06 94 ILE A N 1
ATOM 759 C CA . ILE A 1 94 ? -5.805 7.548 17.877 1.00 89.06 94 ILE A CA 1
ATOM 760 C C . ILE A 1 94 ? -5.011 6.238 17.816 1.00 89.06 94 ILE A C 1
ATOM 762 O O . ILE A 1 94 ? -4.224 6.050 16.893 1.00 89.06 94 ILE A O 1
ATOM 766 N N . ASN A 1 95 ? -5.252 5.297 18.732 1.00 90.44 95 ASN A N 1
ATOM 767 C CA . ASN A 1 95 ? -4.564 4.009 18.707 1.00 90.44 95 ASN A CA 1
ATOM 768 C C . ASN A 1 95 ? -4.880 3.183 17.448 1.00 90.44 95 ASN A C 1
ATOM 770 O O . ASN A 1 95 ? -3.974 2.551 16.912 1.00 90.44 95 ASN A O 1
ATOM 774 N N . PHE A 1 96 ? -6.115 3.219 16.930 1.00 92.25 96 PHE A N 1
ATOM 775 C CA . PHE A 1 96 ? -6.433 2.589 15.639 1.00 92.25 96 PHE A CA 1
ATOM 776 C C . PHE A 1 96 ? -5.648 3.222 14.488 1.00 92.25 96 PHE A C 1
ATOM 778 O O . PHE A 1 96 ? -5.134 2.506 13.631 1.00 92.25 96 PHE A O 1
ATOM 785 N N . ILE A 1 97 ? -5.527 4.553 14.479 1.00 93.31 97 ILE A N 1
ATOM 786 C CA . ILE A 1 97 ? -4.745 5.276 13.469 1.00 93.31 97 ILE A CA 1
ATOM 787 C C . ILE A 1 97 ? -3.265 4.900 13.563 1.00 93.31 97 ILE A C 1
ATOM 789 O O . ILE A 1 97 ? -2.653 4.611 12.541 1.00 93.31 97 ILE A O 1
ATOM 793 N N . LEU A 1 98 ? -2.691 4.874 14.769 1.00 93.25 98 LEU A N 1
ATOM 794 C CA . LEU A 1 98 ? -1.280 4.539 14.982 1.00 93.25 98 LEU A CA 1
ATOM 795 C C . LEU A 1 98 ? -0.970 3.081 14.630 1.00 93.25 98 LEU A C 1
ATOM 797 O O . LEU A 1 98 ? 0.058 2.812 14.014 1.00 93.25 98 LEU A O 1
ATOM 801 N N . LEU A 1 99 ? -1.860 2.142 14.964 1.00 94.00 99 LEU A N 1
ATOM 802 C CA . LEU A 1 99 ? -1.726 0.751 14.527 1.00 94.00 99 LEU A CA 1
ATOM 803 C C . LEU A 1 99 ? -1.842 0.636 13.005 1.00 94.00 99 LEU A C 1
ATOM 805 O O . LEU A 1 99 ? -1.049 -0.069 12.389 1.00 94.00 99 LEU A O 1
ATOM 809 N N . GLY A 1 100 ? -2.780 1.363 12.393 1.00 95.56 100 GLY A N 1
ATOM 810 C CA . GLY A 1 100 ? -2.903 1.451 10.940 1.00 95.56 100 GLY A CA 1
ATOM 811 C C . GLY A 1 100 ? -1.623 1.974 10.289 1.00 95.56 100 GLY A C 1
ATOM 812 O O . GLY A 1 100 ? -1.105 1.355 9.363 1.00 95.56 100 GLY A O 1
ATOM 813 N N . LEU A 1 101 ? -1.062 3.058 10.828 1.00 95.31 101 LEU A N 1
ATOM 814 C CA . LEU A 1 101 ? 0.210 3.633 10.398 1.00 95.31 101 LEU A CA 1
ATOM 815 C C . LEU A 1 101 ? 1.354 2.616 10.509 1.00 95.31 101 LEU A C 1
ATOM 817 O O . LEU A 1 101 ? 2.144 2.479 9.577 1.00 95.31 101 LEU A O 1
ATOM 821 N N . ALA A 1 102 ? 1.430 1.872 11.615 1.00 93.81 102 ALA A N 1
ATOM 822 C CA . ALA A 1 102 ? 2.456 0.855 11.833 1.00 93.81 102 ALA A CA 1
ATOM 823 C C . ALA A 1 102 ? 2.331 -0.318 10.845 1.00 93.81 102 ALA A C 1
ATOM 825 O O . ALA A 1 102 ? 3.330 -0.749 10.274 1.00 93.81 102 ALA A O 1
ATOM 826 N N . VAL A 1 103 ? 1.113 -0.808 10.589 1.00 94.81 103 VAL A N 1
ATOM 827 C CA . VAL A 1 103 ? 0.872 -1.863 9.590 1.00 94.81 103 VAL A CA 1
ATOM 828 C C . VAL A 1 103 ? 1.232 -1.370 8.187 1.00 94.81 103 VAL A C 1
ATOM 830 O O . VAL A 1 103 ? 1.974 -2.042 7.477 1.00 94.81 103 VAL A O 1
ATOM 833 N N . GLY A 1 104 ? 0.764 -0.181 7.802 1.00 94.94 104 GLY A N 1
ATOM 834 C CA . GLY A 1 104 ? 1.055 0.416 6.498 1.00 94.94 104 GLY A CA 1
ATOM 835 C C . GLY A 1 104 ? 2.552 0.632 6.261 1.00 94.94 104 GLY A C 1
ATOM 836 O O . GLY A 1 104 ? 3.099 0.163 5.265 1.00 94.94 104 GLY A O 1
ATOM 837 N N . SER A 1 105 ? 3.239 1.279 7.2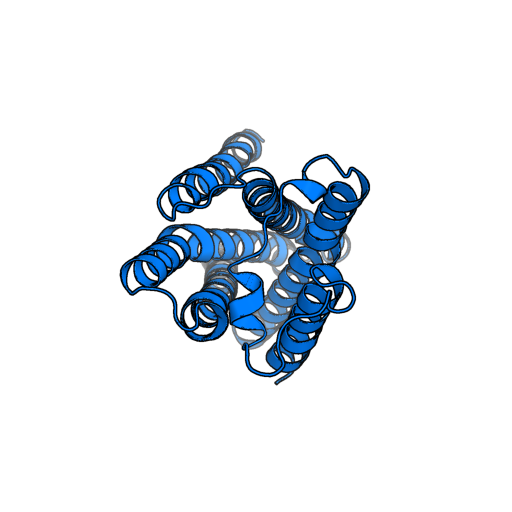04 1.00 93.12 105 SER A N 1
ATOM 838 C CA . SER A 1 105 ? 4.694 1.483 7.135 1.00 93.12 105 SER A CA 1
ATOM 839 C C . SER A 1 105 ? 5.469 0.165 7.124 1.00 93.12 105 SER A C 1
ATOM 841 O O . SER A 1 105 ? 6.414 0.038 6.352 1.00 93.12 105 SER A O 1
ATOM 843 N N . GLY A 1 106 ? 5.042 -0.835 7.903 1.00 92.69 106 GLY A N 1
ATOM 844 C CA . GLY A 1 106 ? 5.637 -2.171 7.905 1.00 92.69 106 GLY A CA 1
ATOM 845 C C . GLY A 1 106 ? 5.599 -2.847 6.532 1.00 92.69 106 GLY A C 1
ATOM 846 O O . GLY A 1 106 ? 6.621 -3.369 6.091 1.00 92.69 106 GLY A O 1
ATOM 847 N N . PHE A 1 107 ? 4.463 -2.780 5.829 1.00 92.75 107 PHE A N 1
ATOM 848 C CA . PHE A 1 107 ? 4.348 -3.283 4.453 1.00 92.75 107 PHE A CA 1
ATOM 849 C C . PHE A 1 107 ? 5.226 -2.494 3.479 1.00 92.75 107 PHE A C 1
ATOM 851 O O . PHE A 1 107 ? 6.030 -3.091 2.770 1.00 92.75 107 PHE A O 1
ATOM 858 N N . GLY A 1 108 ? 5.158 -1.159 3.505 1.00 89.12 108 GLY A N 1
ATOM 859 C CA . GLY A 1 108 ? 5.995 -0.332 2.631 1.00 89.12 108 GLY A CA 1
ATOM 860 C C . GLY A 1 108 ? 7.497 -0.557 2.859 1.00 89.12 108 GLY A C 1
ATOM 861 O O . GLY A 1 108 ? 8.287 -0.525 1.917 1.00 89.12 108 GLY A O 1
ATOM 862 N N . SER A 1 109 ? 7.916 -0.812 4.103 1.00 89.12 109 SER A N 1
ATOM 863 C CA . SER A 1 109 ? 9.301 -1.160 4.435 1.00 89.12 109 SER A CA 1
ATOM 864 C C . SER A 1 109 ? 9.682 -2.559 3.962 1.00 89.12 109 SER A C 1
ATOM 866 O O . SER A 1 109 ? 10.790 -2.728 3.454 1.00 89.12 109 SER A O 1
ATOM 868 N N . ALA A 1 110 ? 8.793 -3.547 4.104 1.00 86.31 110 ALA A N 1
ATOM 869 C CA . ALA A 1 110 ? 9.021 -4.891 3.581 1.00 86.31 110 ALA A CA 1
ATOM 870 C C . ALA A 1 110 ? 9.238 -4.844 2.063 1.00 86.31 110 ALA A C 1
ATOM 872 O O . ALA A 1 110 ? 10.260 -5.326 1.581 1.00 86.31 110 ALA A O 1
ATOM 873 N N . GLU A 1 111 ? 8.371 -4.145 1.331 1.00 82.62 111 GLU A N 1
ATOM 874 C CA . GLU A 1 111 ? 8.557 -3.919 -0.099 1.00 82.62 111 GLU A CA 1
ATOM 875 C C . GLU A 1 111 ? 9.857 -3.196 -0.423 1.00 82.62 111 GLU A C 1
ATOM 877 O O . GLU A 1 111 ? 10.586 -3.613 -1.319 1.00 82.62 111 GLU A O 1
ATOM 882 N N . ALA A 1 112 ? 10.184 -2.118 0.295 1.00 81.31 112 ALA A N 1
ATOM 883 C CA . ALA A 1 112 ? 11.424 -1.389 0.057 1.00 81.31 112 ALA A CA 1
ATOM 884 C C . ALA A 1 112 ? 12.646 -2.315 0.163 1.00 81.31 112 ALA A C 1
ATOM 886 O O . ALA A 1 112 ? 13.546 -2.2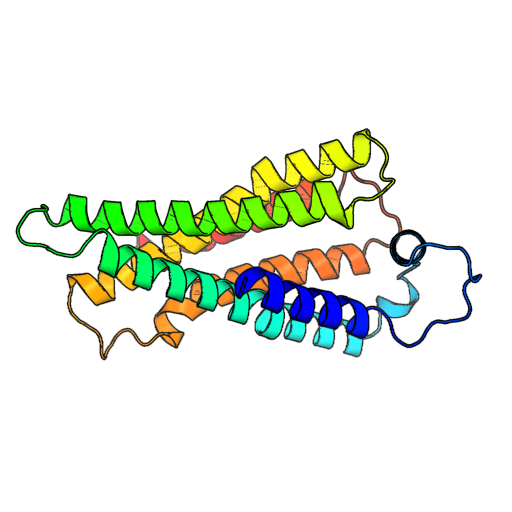35 -0.672 1.00 81.31 112 ALA A O 1
ATOM 887 N N . ILE A 1 113 ? 12.655 -3.232 1.136 1.00 80.50 113 ILE A N 1
ATOM 888 C CA . ILE A 1 113 ? 13.706 -4.244 1.281 1.00 80.50 113 ILE A CA 1
ATOM 889 C C . ILE A 1 113 ? 13.705 -5.203 0.086 1.00 80.50 113 ILE A C 1
ATOM 891 O O . ILE A 1 113 ? 14.767 -5.451 -0.481 1.00 80.50 113 ILE A O 1
ATOM 895 N N . LEU A 1 114 ? 12.547 -5.722 -0.330 1.00 76.56 114 LEU A N 1
ATOM 896 C CA . LEU A 1 114 ? 12.458 -6.623 -1.484 1.00 76.56 114 LEU A CA 1
ATOM 897 C C . LEU A 1 114 ? 12.982 -5.946 -2.754 1.00 76.56 114 LEU A C 1
ATOM 899 O O . LEU A 1 114 ? 13.875 -6.467 -3.417 1.00 76.56 114 LEU A O 1
ATOM 903 N N . TYR A 1 115 ? 12.492 -4.750 -3.066 1.00 71.81 115 TYR A N 1
ATOM 904 C CA . TYR A 1 115 ? 12.846 -4.052 -4.296 1.00 71.81 115 TYR A CA 1
ATOM 905 C C . TYR A 1 115 ? 14.302 -3.582 -4.312 1.00 71.81 115 TYR A C 1
ATOM 907 O O . TYR A 1 115 ? 14.988 -3.758 -5.318 1.00 71.81 115 TYR A O 1
ATOM 915 N N . VAL A 1 116 ? 14.800 -3.008 -3.212 1.00 74.00 116 VAL A N 1
ATOM 916 C CA . VAL A 1 116 ? 16.159 -2.445 -3.158 1.00 74.00 116 VAL A CA 1
ATOM 917 C C . VAL A 1 116 ? 17.210 -3.526 -2.926 1.00 74.00 116 VAL A C 1
ATOM 919 O O . VAL A 1 116 ? 18.251 -3.503 -3.578 1.00 74.00 116 VAL A O 1
ATOM 922 N N . CYS A 1 117 ? 16.968 -4.467 -2.012 1.00 76.12 117 CYS A N 1
ATOM 923 C CA . CYS A 1 117 ? 17.987 -5.432 -1.600 1.00 76.12 117 CYS A CA 1
ATOM 924 C C . CYS A 1 117 ? 17.938 -6.734 -2.405 1.00 76.12 117 CYS A C 1
ATOM 926 O O . CYS A 1 117 ? 18.977 -7.369 -2.569 1.00 76.12 117 CYS A O 1
ATOM 928 N N . ILE A 1 118 ? 16.760 -7.147 -2.890 1.00 70.75 118 ILE A N 1
ATOM 929 C CA . ILE A 1 118 ? 16.591 -8.432 -3.587 1.00 70.75 118 ILE A CA 1
ATOM 930 C C . ILE A 1 118 ? 16.468 -8.216 -5.097 1.00 70.75 118 ILE A C 1
ATOM 932 O O . ILE A 1 118 ? 17.266 -8.755 -5.862 1.00 70.75 118 ILE A O 1
ATOM 936 N N . TYR A 1 119 ? 15.506 -7.406 -5.543 1.00 65.75 119 TYR A N 1
ATOM 937 C CA . TYR A 1 119 ? 15.205 -7.258 -6.970 1.00 65.75 119 TYR A CA 1
ATOM 938 C C . TYR A 1 119 ? 16.150 -6.317 -7.715 1.00 65.75 119 TYR A C 1
ATOM 940 O O . TYR A 1 119 ? 16.357 -6.499 -8.914 1.00 65.75 119 TYR A O 1
ATOM 948 N N . ALA A 1 120 ? 16.785 -5.355 -7.039 1.00 61.53 120 ALA A N 1
ATOM 949 C CA . ALA A 1 120 ? 17.732 -4.463 -7.705 1.00 61.53 120 ALA A CA 1
ATOM 950 C C . ALA A 1 120 ? 18.975 -5.198 -8.246 1.00 61.53 120 ALA A C 1
ATOM 952 O O . ALA A 1 120 ? 19.599 -4.709 -9.194 1.00 61.53 120 ALA A O 1
ATOM 953 N N . GLY A 1 121 ? 19.326 -6.361 -7.676 1.00 69.56 121 GLY A N 1
ATOM 954 C CA . GLY A 1 121 ? 20.438 -7.206 -8.118 1.00 69.56 121 GLY A CA 1
ATOM 955 C C . GLY A 1 121 ? 21.731 -6.412 -8.333 1.00 69.56 121 GLY A C 1
ATOM 956 O O . GLY A 1 121 ? 22.130 -5.603 -7.498 1.00 69.56 121 GLY A O 1
ATOM 957 N N . GLU A 1 122 ? 22.347 -6.569 -9.507 1.00 68.81 122 GLU A N 1
ATOM 958 C CA . GLU A 1 122 ? 23.573 -5.863 -9.919 1.00 68.81 122 GLU A CA 1
ATOM 959 C C . GLU A 1 122 ? 23.314 -4.421 -10.411 1.00 68.81 122 GLU A C 1
ATOM 961 O O . GLU A 1 122 ? 23.893 -3.948 -11.391 1.00 68.81 122 GLU A O 1
ATOM 966 N N . ALA A 1 123 ? 22.344 -3.711 -9.835 1.00 66.62 123 ALA A N 1
ATOM 967 C CA . ALA A 1 123 ? 22.124 -2.294 -10.141 1.00 66.62 123 ALA A CA 1
ATOM 968 C C . ALA A 1 123 ? 23.333 -1.450 -9.736 1.00 66.62 123 ALA A C 1
ATOM 970 O O . ALA A 1 123 ? 23.991 -1.720 -8.735 1.00 66.62 123 ALA A O 1
ATOM 971 N N . SER A 1 124 ? 23.610 -0.389 -10.500 1.00 76.38 124 SER A N 1
ATOM 972 C CA . SER A 1 124 ? 24.628 0.575 -10.088 1.00 76.38 124 SER A CA 1
ATOM 973 C C . SER A 1 124 ? 24.226 1.223 -8.763 1.00 76.38 124 SER A C 1
ATOM 975 O O . SER A 1 124 ? 23.037 1.433 -8.506 1.00 76.38 124 SER A O 1
ATOM 977 N N . PHE A 1 125 ? 25.217 1.603 -7.953 1.00 77.38 125 PHE A N 1
ATOM 978 C CA . PHE A 1 125 ? 24.992 2.264 -6.664 1.00 77.38 125 PHE A CA 1
ATOM 979 C C . PHE A 1 125 ? 24.018 3.448 -6.773 1.00 77.38 125 PHE A C 1
ATOM 981 O O . PHE A 1 125 ? 23.088 3.568 -5.984 1.00 77.38 125 PHE A O 1
ATOM 988 N N . VAL A 1 126 ? 24.174 4.282 -7.806 1.00 74.69 126 VAL A N 1
ATOM 989 C CA . VAL A 1 126 ? 23.297 5.438 -8.054 1.00 74.69 126 VAL A CA 1
ATOM 990 C C . VAL A 1 126 ? 21.846 5.012 -8.307 1.00 74.69 126 VAL A C 1
ATOM 992 O O . VAL A 1 126 ? 20.922 5.671 -7.832 1.00 74.69 126 VAL A O 1
ATOM 995 N N . SER A 1 127 ? 21.628 3.903 -9.020 1.00 68.88 127 SER A N 1
ATOM 996 C CA . SER A 1 127 ? 20.283 3.374 -9.289 1.00 68.88 127 SER A CA 1
ATOM 997 C C . SER A 1 127 ? 19.639 2.825 -8.015 1.00 68.88 127 SER A C 1
ATOM 999 O O . SER A 1 127 ? 18.489 3.144 -7.730 1.00 68.88 127 SER A O 1
ATOM 1001 N N . GLN A 1 128 ? 20.394 2.057 -7.222 1.00 71.81 128 GLN A N 1
ATOM 1002 C CA . GLN A 1 128 ? 19.917 1.513 -5.945 1.00 71.81 128 GLN A CA 1
ATOM 1003 C C . GLN A 1 128 ? 19.605 2.623 -4.939 1.00 71.81 128 GLN A C 1
ATOM 1005 O O . GLN A 1 128 ? 18.557 2.593 -4.302 1.00 71.81 128 GLN A O 1
ATOM 1010 N N . LEU A 1 129 ? 20.472 3.635 -4.841 1.00 76.44 129 LEU A N 1
ATOM 1011 C CA . LEU A 1 129 ? 20.255 4.793 -3.978 1.00 76.44 129 LEU A CA 1
ATOM 1012 C C . LEU A 1 129 ? 19.009 5.578 -4.404 1.00 76.44 129 LEU A C 1
ATOM 1014 O O . LEU A 1 129 ? 18.205 5.949 -3.555 1.00 76.44 129 LEU A O 1
ATOM 1018 N N . SER A 1 130 ? 18.812 5.794 -5.707 1.00 73.00 130 SER A N 1
ATOM 1019 C CA . SER A 1 130 ? 17.618 6.483 -6.218 1.00 73.00 130 SER A CA 1
ATOM 1020 C C . SER A 1 130 ? 16.337 5.703 -5.904 1.00 73.00 130 SER A C 1
ATOM 1022 O O . SER A 1 130 ? 15.366 6.290 -5.430 1.00 73.00 130 SER A O 1
ATOM 1024 N N . LEU A 1 131 ? 16.352 4.380 -6.102 1.00 74.94 131 LEU A N 1
ATOM 1025 C CA . LEU A 1 131 ? 15.232 3.498 -5.767 1.00 74.94 131 LEU A CA 1
ATOM 1026 C C . LEU A 1 131 ? 14.933 3.507 -4.261 1.00 74.94 131 LEU A C 1
ATOM 1028 O O . LEU A 1 131 ? 13.774 3.594 -3.865 1.00 74.94 131 LEU A O 1
ATOM 1032 N N . LEU A 1 132 ? 15.969 3.468 -3.420 1.00 79.88 132 LEU A N 1
ATOM 1033 C CA . LEU A 1 132 ? 15.825 3.546 -1.969 1.00 79.88 132 LEU A CA 1
ATOM 1034 C C . LEU A 1 132 ? 15.197 4.873 -1.536 1.00 79.88 132 LEU A C 1
ATOM 1036 O O . LEU A 1 132 ? 14.241 4.868 -0.766 1.00 79.88 132 LEU A O 1
ATOM 1040 N N . LEU A 1 133 ? 15.704 6.002 -2.040 1.00 79.44 133 LEU A N 1
ATOM 1041 C CA . LEU A 1 133 ? 15.161 7.326 -1.724 1.00 79.44 133 LEU A CA 1
ATOM 1042 C C . LEU A 1 133 ? 13.693 7.425 -2.139 1.00 79.44 133 LEU A C 1
ATOM 1044 O O . LEU A 1 133 ? 12.860 7.886 -1.362 1.00 79.44 133 LEU A O 1
ATOM 1048 N N . PHE A 1 134 ? 13.360 6.934 -3.330 1.00 78.38 134 PHE A N 1
ATOM 1049 C CA . PHE A 1 134 ? 11.983 6.875 -3.793 1.00 78.38 134 PHE A CA 1
ATOM 1050 C C . PHE A 1 134 ? 11.085 6.067 -2.841 1.00 78.38 134 PHE A C 1
ATOM 1052 O O . PHE A 1 134 ? 10.051 6.561 -2.392 1.00 78.38 134 PHE A O 1
ATOM 1059 N N . ARG A 1 135 ? 11.512 4.865 -2.444 1.00 83.75 135 ARG A N 1
ATOM 1060 C CA . ARG A 1 135 ? 10.753 4.015 -1.515 1.00 83.75 135 ARG A CA 1
ATOM 1061 C C . ARG A 1 135 ? 10.581 4.667 -0.138 1.00 83.75 135 ARG A C 1
ATOM 1063 O O . ARG A 1 135 ? 9.487 4.618 0.419 1.00 83.75 135 ARG A O 1
ATOM 1070 N N . LEU A 1 136 ? 11.623 5.312 0.392 1.00 84.44 136 LEU A N 1
ATOM 1071 C CA . LEU A 1 136 ? 11.597 5.986 1.698 1.00 84.44 136 LEU A CA 1
ATOM 1072 C C . LEU A 1 136 ? 10.667 7.201 1.730 1.00 84.44 136 LEU A C 1
ATOM 1074 O O . LEU A 1 136 ? 9.966 7.400 2.720 1.00 84.44 136 LEU A O 1
ATOM 1078 N N . PHE A 1 137 ? 10.665 8.015 0.673 1.00 87.19 137 PHE A N 1
ATOM 1079 C CA . PHE A 1 137 ? 9.941 9.289 0.662 1.00 87.19 137 PHE A CA 1
ATOM 1080 C C . PHE A 1 137 ? 8.578 9.235 -0.027 1.00 87.19 137 PHE A C 1
ATOM 1082 O O . PHE A 1 137 ? 7.783 10.154 0.156 1.00 87.19 137 PHE A O 1
ATOM 1089 N N . VAL A 1 138 ? 8.289 8.181 -0.793 1.00 83.31 138 VAL A N 1
ATOM 1090 C CA . VAL A 1 138 ? 7.035 8.052 -1.547 1.00 83.31 138 VAL A CA 1
ATOM 1091 C C . VAL A 1 138 ? 6.281 6.802 -1.132 1.00 83.31 138 VAL A C 1
ATOM 1093 O O . VAL A 1 138 ? 5.205 6.911 -0.548 1.00 83.31 138 VAL A O 1
ATOM 1096 N N . THR A 1 139 ? 6.849 5.620 -1.372 1.00 85.12 139 THR A N 1
ATOM 1097 C CA . THR A 1 139 ? 6.123 4.359 -1.177 1.00 85.12 139 THR A CA 1
ATOM 1098 C C . THR A 1 139 ? 5.805 4.098 0.293 1.00 85.12 139 THR A C 1
ATOM 1100 O O . THR A 1 139 ? 4.652 3.873 0.637 1.00 85.12 139 THR A O 1
ATOM 1103 N N . ILE A 1 140 ? 6.774 4.199 1.207 1.00 89.56 140 ILE A N 1
ATOM 1104 C CA . ILE A 1 140 ? 6.511 3.980 2.639 1.00 89.56 140 ILE A CA 1
ATOM 1105 C C . ILE A 1 140 ? 5.450 4.961 3.174 1.00 89.56 140 ILE A C 1
ATOM 1107 O O . ILE A 1 140 ? 4.493 4.496 3.801 1.00 89.56 140 ILE A O 1
ATOM 1111 N N . PRO A 1 141 ? 5.536 6.282 2.918 1.00 92.81 141 PRO A N 1
ATOM 1112 C CA . PRO A 1 141 ? 4.473 7.223 3.273 1.00 92.81 141 PRO A CA 1
ATOM 1113 C C . PRO A 1 141 ? 3.118 6.907 2.631 1.00 92.81 141 PRO A C 1
ATOM 1115 O O . PRO A 1 141 ? 2.087 7.050 3.288 1.00 92.81 141 PRO A O 1
ATOM 1118 N N . PHE A 1 142 ? 3.098 6.435 1.383 1.00 91.75 142 PHE A N 1
ATOM 1119 C CA . PHE A 1 142 ? 1.871 6.019 0.711 1.00 91.75 142 PHE A CA 1
ATOM 1120 C C . PHE A 1 142 ? 1.222 4.814 1.409 1.00 91.75 142 PHE A C 1
ATOM 1122 O O . PHE A 1 142 ? 0.069 4.909 1.828 1.00 91.75 142 PHE A O 1
ATOM 1129 N N . HIS A 1 143 ? 1.963 3.729 1.663 1.00 94.44 143 HIS A N 1
ATOM 1130 C CA . HIS A 1 143 ? 1.429 2.558 2.379 1.00 94.44 143 HIS A CA 1
ATOM 1131 C C . HIS A 1 143 ? 1.009 2.920 3.807 1.00 94.44 143 HIS A C 1
ATOM 1133 O O . HIS A 1 143 ? -0.007 2.436 4.304 1.00 94.44 143 HIS A O 1
ATOM 1139 N N . SER A 1 144 ? 1.751 3.820 4.452 1.00 95.44 144 SER A N 1
ATOM 1140 C CA . SER A 1 144 ? 1.412 4.389 5.758 1.00 95.44 144 SER A CA 1
ATOM 1141 C C . SER A 1 144 ? 0.051 5.091 5.738 1.00 95.44 144 SER A C 1
ATOM 1143 O O . SER A 1 144 ? -0.774 4.856 6.621 1.00 95.44 144 SER A O 1
ATOM 1145 N N . LEU A 1 145 ? -0.224 5.900 4.710 1.00 96.12 145 LEU A N 1
ATOM 1146 C CA . LEU A 1 145 ? -1.514 6.566 4.527 1.00 96.12 145 LEU A CA 1
ATOM 1147 C C . LEU A 1 145 ? -2.653 5.562 4.295 1.00 96.12 145 LEU A C 1
ATOM 1149 O O . LEU A 1 145 ? -3.718 5.702 4.896 1.00 96.12 145 LEU A O 1
ATOM 1153 N N . LEU A 1 146 ? -2.434 4.530 3.475 1.00 95.62 146 LEU A N 1
ATOM 1154 C 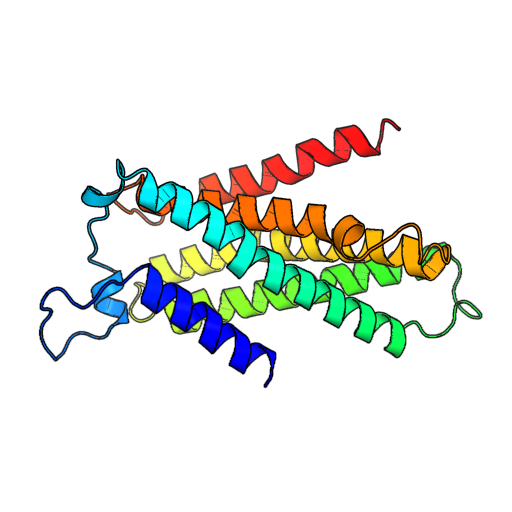CA . LEU A 1 146 ? -3.418 3.461 3.256 1.00 95.62 146 LEU A CA 1
ATOM 1155 C C . LEU A 1 146 ? -3.721 2.698 4.554 1.00 95.62 146 LEU A C 1
ATOM 1157 O O . LEU A 1 146 ? -4.881 2.442 4.878 1.00 95.62 146 LEU A O 1
ATOM 1161 N N . GLY A 1 147 ? -2.689 2.421 5.352 1.00 96.25 147 GLY A N 1
ATOM 1162 C CA . GLY A 1 147 ? -2.829 1.844 6.685 1.00 96.25 147 GLY A CA 1
ATOM 1163 C C . GLY A 1 147 ? -3.641 2.734 7.633 1.00 96.25 147 GLY A C 1
ATOM 1164 O O . GLY A 1 147 ? -4.512 2.244 8.353 1.00 96.25 147 GLY A O 1
ATOM 1165 N N . VAL A 1 148 ? -3.438 4.054 7.592 1.00 95.94 148 VAL A N 1
ATOM 1166 C CA . VAL A 1 148 ? -4.264 5.019 8.338 1.00 95.94 148 VAL A CA 1
ATOM 1167 C C . VAL A 1 148 ? -5.727 4.975 7.887 1.00 95.94 148 VAL A C 1
ATOM 1169 O O . VAL A 1 148 ? -6.611 4.985 8.742 1.00 95.94 148 VAL A O 1
ATOM 1172 N N . LEU A 1 149 ? -6.013 4.873 6.582 1.00 95.56 149 LEU A N 1
ATOM 1173 C CA . LEU A 1 149 ? -7.388 4.720 6.085 1.00 95.56 149 LEU A CA 1
ATOM 1174 C C . LEU A 1 149 ? -8.054 3.455 6.641 1.00 95.56 149 LEU A C 1
ATOM 1176 O O . LEU A 1 149 ? -9.200 3.518 7.091 1.00 95.56 149 LEU A O 1
ATOM 1180 N N . TRP A 1 150 ? -7.328 2.336 6.689 1.00 95.62 150 TRP A N 1
ATOM 1181 C CA . TRP A 1 150 ? -7.795 1.121 7.358 1.00 95.62 150 TRP A CA 1
ATOM 1182 C C . TRP A 1 150 ? -8.068 1.346 8.847 1.00 95.62 150 TRP A C 1
ATOM 1184 O O . TRP A 1 150 ? -9.127 0.950 9.331 1.00 95.62 150 TRP A O 1
ATOM 1194 N N . GLY A 1 151 ? -7.165 2.025 9.561 1.00 94.31 151 GLY A N 1
ATOM 1195 C CA . GLY A 1 151 ? -7.351 2.404 10.966 1.00 94.31 151 GLY A CA 1
ATOM 1196 C C . GLY A 1 151 ? -8.614 3.232 11.191 1.00 94.31 151 GLY A C 1
ATOM 1197 O O . GLY A 1 151 ? -9.404 2.929 12.084 1.00 94.31 151 GLY A O 1
ATOM 1198 N N . LEU A 1 152 ? -8.860 4.226 10.337 1.00 92.81 152 LEU A N 1
ATOM 1199 C CA . LEU A 1 152 ? -10.057 5.061 10.390 1.00 92.81 152 LEU A CA 1
ATOM 1200 C C . LEU A 1 152 ? -11.331 4.241 10.177 1.00 92.81 152 LEU A C 1
ATOM 1202 O O . LEU A 1 152 ? -12.251 4.331 10.989 1.00 92.81 152 LEU A O 1
ATOM 1206 N N . GLU A 1 153 ? -11.410 3.440 9.114 1.00 92.75 153 GLU A N 1
ATOM 1207 C CA . GLU A 1 153 ? -12.623 2.669 8.820 1.00 92.75 153 GLU A CA 1
ATOM 1208 C C . GLU A 1 153 ? -12.855 1.552 9.855 1.00 92.75 153 GLU A C 1
ATOM 1210 O O . GLU A 1 153 ? -13.993 1.326 10.273 1.00 92.75 153 GLU A O 1
ATOM 1215 N N . LEU A 1 154 ? -11.793 0.902 10.344 1.00 92.06 154 LEU A N 1
ATOM 1216 C CA . LEU A 1 154 ? -11.896 -0.122 11.387 1.00 92.06 154 LEU A CA 1
ATOM 1217 C C . LEU A 1 154 ? -12.302 0.481 12.735 1.00 92.06 154 LEU A C 1
ATOM 1219 O O . LEU A 1 154 ? -13.134 -0.101 13.426 1.00 92.06 154 LEU A O 1
ATOM 1223 N N . SER A 1 155 ? -11.809 1.676 13.077 1.00 90.69 155 SER A N 1
ATOM 1224 C CA . SER A 1 155 ? -12.222 2.366 14.302 1.00 90.69 155 SER A CA 1
ATOM 1225 C C . SER A 1 155 ? -13.727 2.647 14.321 1.00 90.69 155 SER A C 1
ATOM 1227 O O . SER A 1 155 ? -14.368 2.432 15.344 1.00 90.69 155 SER A O 1
ATOM 1229 N N . LYS A 1 156 ? -14.333 3.041 13.189 1.00 87.81 156 LYS A N 1
ATOM 1230 C CA . LYS A 1 156 ? -15.788 3.264 13.103 1.00 87.81 156 LYS A CA 1
ATOM 1231 C C . LYS A 1 156 ? -16.559 1.986 13.407 1.00 87.81 156 LYS A C 1
ATOM 1233 O O . LYS A 1 156 ? -17.540 2.025 14.141 1.00 87.81 156 LYS A O 1
ATOM 1238 N N . ARG A 1 157 ? -16.104 0.857 12.863 1.00 88.00 157 ARG A N 1
ATOM 1239 C CA . ARG A 1 157 ? -16.726 -0.450 13.078 1.00 88.00 157 ARG A CA 1
ATOM 1240 C C . ARG A 1 157 ? -16.596 -0.917 14.530 1.00 88.00 157 ARG A C 1
ATOM 1242 O O . ARG A 1 157 ? -17.595 -1.302 15.127 1.00 88.00 157 ARG A O 1
ATOM 1249 N N . GLU A 1 158 ? -15.389 -0.873 15.085 1.00 87.00 158 GLU A N 1
ATOM 1250 C CA . GLU A 1 158 ? -15.086 -1.437 16.407 1.00 87.00 158 GLU A CA 1
ATOM 1251 C C . GLU A 1 158 ? -15.557 -0.527 17.556 1.00 87.00 158 GLU A C 1
ATOM 1253 O O . GLU A 1 158 ? -16.034 -1.021 18.573 1.00 87.00 158 GLU A O 1
ATOM 1258 N N . ILE A 1 159 ? -15.483 0.802 17.401 1.00 85.12 159 ILE A N 1
ATOM 1259 C CA . ILE A 1 159 ? -15.880 1.765 18.444 1.00 85.12 159 ILE A CA 1
ATOM 1260 C C . ILE A 1 159 ? -17.393 2.004 18.453 1.00 85.12 159 ILE A C 1
ATOM 1262 O O . ILE A 1 159 ? -17.993 2.058 19.523 1.00 85.12 159 ILE A O 1
ATOM 1266 N N . LEU A 1 160 ? -18.016 2.174 17.280 1.00 80.69 160 LEU A N 1
ATOM 1267 C CA . LEU A 1 160 ? -19.454 2.468 17.188 1.00 80.69 160 LEU A CA 1
ATOM 1268 C C . LEU A 1 160 ? -20.313 1.197 17.139 1.00 80.69 160 LEU A C 1
ATOM 1270 O O . LEU A 1 160 ? -21.536 1.286 17.174 1.00 80.69 160 LEU A O 1
ATOM 1274 N N . GLY A 1 161 ? -19.692 0.018 17.036 1.00 77.25 161 GLY A N 1
ATOM 1275 C CA . GLY A 1 161 ? -20.390 -1.268 17.003 1.00 77.25 161 GLY A CA 1
ATOM 1276 C C . GLY A 1 161 ? -21.211 -1.505 15.732 1.00 77.25 161 GLY A C 1
ATOM 1277 O O . GLY A 1 161 ? -22.062 -2.390 15.705 1.00 77.25 161 GLY A O 1
ATOM 1278 N N . PHE A 1 162 ? -20.976 -0.742 14.663 1.00 78.75 162 PHE A N 1
ATOM 1279 C CA . PHE A 1 162 ? -21.745 -0.819 13.416 1.00 78.75 162 PHE A CA 1
ATOM 1280 C C . PHE A 1 162 ? -21.236 -1.917 12.470 1.00 78.75 162 PHE A C 1
ATOM 1282 O O . PHE A 1 162 ? -20.928 -1.666 11.303 1.00 78.75 162 PHE A O 1
ATOM 1289 N N . TYR A 1 163 ? -21.153 -3.151 12.967 1.00 77.62 163 TYR A N 1
ATOM 1290 C CA . TYR A 1 163 ? -20.641 -4.302 12.216 1.00 77.62 163 TYR A CA 1
ATOM 1291 C C . TYR A 1 163 ? -21.414 -4.572 10.915 1.00 77.62 163 TYR A C 1
ATOM 1293 O O . TYR A 1 163 ? -20.790 -4.869 9.896 1.00 77.62 163 TYR A O 1
ATOM 1301 N N . ASP A 1 164 ? -22.735 -4.386 10.920 1.00 74.69 164 ASP A N 1
ATOM 1302 C CA . ASP A 1 164 ? -23.591 -4.652 9.754 1.00 74.69 164 ASP A CA 1
ATOM 1303 C C . ASP A 1 164 ? -23.492 -3.557 8.677 1.00 74.69 164 ASP A C 1
ATOM 1305 O O . ASP A 1 164 ? -23.603 -3.822 7.477 1.00 74.69 164 ASP A O 1
ATOM 1309 N N . SER A 1 165 ? -23.222 -2.312 9.083 1.00 78.69 165 SER A N 1
ATOM 1310 C CA . SER A 1 165 ? -23.124 -1.168 8.165 1.00 78.69 165 SER A CA 1
ATOM 1311 C C . SER A 1 165 ? -21.750 -1.062 7.494 1.00 78.69 165 SER A C 1
ATOM 1313 O O . SER A 1 165 ? -21.653 -0.559 6.367 1.00 78.69 165 SER A O 1
ATOM 1315 N N . PHE A 1 166 ? -20.698 -1.568 8.151 1.00 81.69 166 PHE A N 1
ATOM 1316 C CA . PHE A 1 166 ? -19.301 -1.508 7.710 1.00 81.69 166 PHE A CA 1
ATOM 1317 C C . PHE A 1 166 ? -18.771 -2.889 7.296 1.00 81.69 166 PHE A C 1
ATOM 1319 O O . PHE A 1 166 ? -17.896 -3.475 7.934 1.00 81.69 166 PHE A O 1
ATOM 1326 N N . SER A 1 167 ? -19.287 -3.409 6.177 1.00 87.88 167 SER A N 1
ATOM 1327 C CA . SER A 1 167 ? -18.729 -4.607 5.532 1.00 87.88 167 SER A CA 1
ATOM 1328 C C . SER A 1 167 ? -17.260 -4.401 5.133 1.00 87.88 167 SER A C 1
ATOM 1330 O O . SER A 1 167 ? -16.877 -3.290 4.759 1.00 87.88 167 SER A O 1
ATOM 1332 N N . TRP A 1 168 ? -16.474 -5.480 5.092 1.00 88.44 168 TRP A N 1
ATOM 1333 C CA . TRP A 1 168 ? -15.074 -5.453 4.646 1.00 88.44 168 TRP A CA 1
ATOM 1334 C C . TRP A 1 168 ? -14.876 -4.780 3.286 1.00 88.44 168 TRP A C 1
ATOM 1336 O O . TRP A 1 168 ? -13.976 -3.961 3.144 1.00 88.44 168 TRP A O 1
ATOM 1346 N N . PHE A 1 169 ? -15.765 -5.038 2.323 1.00 88.38 169 PHE A N 1
ATOM 1347 C CA . PHE A 1 169 ? -15.732 -4.379 1.016 1.00 88.38 169 PHE A CA 1
ATOM 1348 C C . PHE A 1 169 ? -15.872 -2.854 1.128 1.00 88.38 169 PHE A C 1
ATOM 1350 O O . PHE A 1 169 ? -15.101 -2.110 0.530 1.00 88.38 169 PHE A O 1
ATOM 1357 N N . LYS A 1 170 ? -16.816 -2.367 1.945 1.00 89.44 170 LYS A N 1
ATOM 1358 C CA . LYS A 1 170 ? -17.022 -0.925 2.176 1.00 89.44 170 LYS A CA 1
ATOM 1359 C C . LYS A 1 170 ? -15.866 -0.253 2.919 1.00 89.44 170 LYS A C 1
ATOM 1361 O O . LYS A 1 170 ? -15.671 0.947 2.760 1.00 89.44 170 LYS A O 1
ATOM 1366 N N . MET A 1 171 ? -15.134 -0.991 3.742 1.00 91.81 171 MET A N 1
ATOM 1367 C CA . MET A 1 171 ? -13.962 -0.458 4.435 1.00 91.81 171 MET A CA 1
ATOM 1368 C C . MET A 1 171 ? -12.734 -0.452 3.517 1.00 91.81 171 MET A C 1
ATOM 1370 O O . MET A 1 171 ? -12.015 0.540 3.455 1.00 91.81 171 MET A O 1
ATOM 1374 N N . GLY A 1 172 ? -12.533 -1.539 2.769 1.00 91.81 172 GLY A 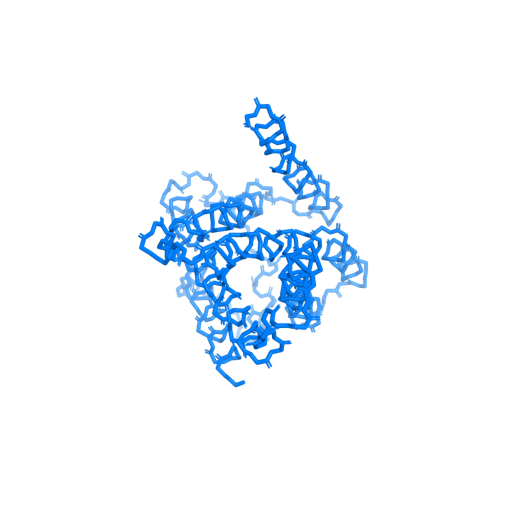N 1
ATOM 1375 C CA . GLY A 1 172 ? -11.346 -1.754 1.948 1.00 91.81 172 GLY A CA 1
ATOM 1376 C C . GLY A 1 172 ? -11.366 -1.069 0.585 1.00 91.81 172 GLY A C 1
ATOM 1377 O O . GLY A 1 172 ? -10.297 -0.851 0.028 1.00 91.81 172 GLY A O 1
ATOM 1378 N N . TRP A 1 173 ? -12.528 -0.683 0.036 1.00 93.44 173 TRP A N 1
ATOM 1379 C CA . TRP A 1 173 ? -12.571 -0.166 -1.342 1.00 93.44 173 TRP A CA 1
ATOM 1380 C C . TRP A 1 173 ? -11.696 1.071 -1.560 1.00 93.44 173 TRP A C 1
ATOM 1382 O O . TRP A 1 173 ? -11.132 1.200 -2.638 1.00 93.44 173 TRP A O 1
ATOM 1392 N N . LYS A 1 174 ? -11.562 1.971 -0.570 1.00 92.50 174 LYS A N 1
ATOM 1393 C CA . LYS A 1 174 ? -10.705 3.162 -0.703 1.00 92.50 174 LYS A CA 1
ATOM 1394 C C . LYS A 1 174 ? -9.228 2.761 -0.762 1.00 92.50 174 LYS A C 1
ATOM 1396 O O . LYS A 1 174 ? -8.614 3.081 -1.776 1.00 92.50 174 LYS A O 1
ATOM 1401 N N . PRO A 1 175 ? -8.659 2.062 0.248 1.00 93.62 175 PRO A N 1
ATOM 1402 C CA . PRO A 1 175 ? -7.285 1.581 0.156 1.00 93.62 175 PRO A CA 1
ATOM 1403 C C . PRO A 1 175 ? -7.008 0.797 -1.129 1.00 93.62 175 PRO A C 1
ATOM 1405 O O . PRO A 1 175 ? -6.033 1.090 -1.812 1.00 93.62 175 PRO A O 1
ATOM 1408 N N . VAL A 1 176 ? -7.911 -0.120 -1.504 1.00 94.19 176 VAL A N 1
ATOM 1409 C CA . VAL A 1 176 ? -7.766 -0.945 -2.713 1.00 94.19 176 VAL A CA 1
ATOM 1410 C C . VAL A 1 176 ? -7.788 -0.093 -3.984 1.00 94.19 176 VAL A C 1
ATOM 1412 O O . VAL A 1 176 ? -6.980 -0.258 -4.887 1.00 94.19 176 VAL A O 1
ATOM 1415 N N . PHE A 1 177 ? -8.700 0.870 -4.075 1.00 93.81 177 PHE A N 1
ATOM 1416 C CA . PHE A 1 177 ? -8.757 1.742 -5.241 1.00 93.81 177 PHE A CA 1
ATOM 1417 C C . PHE A 1 177 ? -7.486 2.588 -5.378 1.00 93.81 177 PHE A C 1
ATOM 1419 O O . PHE A 1 177 ? -6.926 2.692 -6.469 1.00 93.81 177 PHE A O 1
ATOM 1426 N N . PHE A 1 178 ? -7.014 3.181 -4.279 1.00 91.69 178 PHE A N 1
ATOM 1427 C CA . PHE A 1 178 ? -5.827 4.032 -4.301 1.00 91.69 178 PHE A CA 1
ATOM 1428 C C . PHE A 1 178 ? -4.566 3.262 -4.635 1.00 91.69 178 PHE A C 1
ATOM 1430 O O . PHE A 1 178 ? -3.787 3.712 -5.471 1.00 91.69 178 PHE A O 1
ATOM 1437 N N . HIS A 1 179 ? -4.381 2.118 -3.992 1.00 92.44 179 HIS A N 1
ATOM 1438 C CA . HIS A 1 179 ? -3.217 1.288 -4.219 1.00 92.44 179 HIS A CA 1
ATOM 1439 C C . HIS A 1 179 ? -3.236 0.706 -5.637 1.00 92.44 179 HIS A C 1
ATOM 1441 O O . HIS A 1 179 ? -2.289 0.925 -6.381 1.00 92.44 179 HIS A O 1
ATOM 1447 N N . GLY A 1 180 ? -4.361 0.148 -6.097 1.00 88.62 180 GLY A N 1
ATOM 1448 C CA . GLY A 1 180 ? -4.473 -0.343 -7.474 1.00 88.62 180 GLY A CA 1
ATOM 1449 C C . GLY A 1 180 ? -4.270 0.750 -8.528 1.00 88.62 180 GLY A C 1
ATOM 1450 O O . GLY A 1 180 ? -3.671 0.497 -9.570 1.00 88.62 180 GLY A O 1
ATOM 1451 N N . THR A 1 181 ? -4.710 1.987 -8.259 1.00 88.12 181 THR A N 1
ATOM 1452 C CA . THR A 1 181 ? -4.418 3.141 -9.130 1.00 88.12 181 THR A CA 1
ATOM 1453 C C . THR A 1 181 ? -2.929 3.470 -9.145 1.00 88.12 181 THR A C 1
ATOM 1455 O O . THR A 1 181 ? -2.377 3.718 -10.214 1.00 88.12 181 THR A O 1
ATOM 1458 N N . TYR A 1 182 ? -2.293 3.505 -7.974 1.00 86.19 182 TYR A N 1
ATOM 1459 C CA . TYR A 1 182 ? -0.866 3.775 -7.840 1.00 86.19 182 TYR A CA 1
ATOM 1460 C C . TYR A 1 182 ? -0.043 2.740 -8.622 1.00 86.19 182 TYR A C 1
ATOM 1462 O O . TYR A 1 182 ? 0.729 3.135 -9.495 1.00 86.19 182 TYR A O 1
ATOM 1470 N N . ASP A 1 183 ? -0.309 1.447 -8.418 1.00 83.44 183 ASP A N 1
ATOM 1471 C CA . ASP A 1 183 ? 0.374 0.348 -9.109 1.00 83.44 183 ASP A CA 1
ATOM 1472 C C . ASP A 1 183 ? 0.152 0.399 -10.619 1.00 83.44 183 ASP A C 1
ATOM 1474 O O . ASP A 1 183 ? 1.084 0.232 -11.404 1.00 83.44 183 ASP A O 1
ATOM 1478 N N . PHE A 1 184 ? -1.089 0.644 -11.049 1.00 84.12 184 PHE A N 1
ATOM 1479 C CA . PHE A 1 184 ? -1.414 0.728 -12.468 1.00 84.12 184 PHE A CA 1
ATOM 1480 C C . PHE A 1 184 ? -0.649 1.870 -13.138 1.00 84.12 184 PHE A C 1
ATOM 1482 O O . PHE A 1 184 ? -0.041 1.670 -14.185 1.00 84.12 184 PHE A O 1
ATOM 1489 N N . LEU A 1 185 ? -0.634 3.058 -12.526 1.00 81.25 185 LEU A N 1
ATOM 1490 C CA . LEU A 1 185 ? 0.088 4.211 -13.063 1.00 81.25 185 LEU A CA 1
ATOM 1491 C C . LEU A 1 185 ? 1.605 4.004 -13.055 1.00 81.25 185 LEU A C 1
ATOM 1493 O O . LEU A 1 185 ? 2.271 4.435 -13.997 1.00 81.25 185 LEU A O 1
ATOM 1497 N N . GLU A 1 186 ? 2.149 3.345 -12.028 1.00 77.00 186 GLU A N 1
ATOM 1498 C CA . GLU A 1 186 ? 3.560 2.962 -11.988 1.00 77.00 186 GLU A CA 1
ATOM 1499 C C . GLU A 1 186 ? 3.894 2.038 -13.170 1.00 77.00 186 GLU A C 1
ATOM 1501 O O . GLU A 1 186 ? 4.781 2.357 -13.963 1.00 77.00 186 GLU A O 1
ATOM 1506 N N . MET A 1 187 ? 3.131 0.960 -13.370 1.00 75.75 187 MET A N 1
ATOM 1507 C CA . MET A 1 187 ? 3.364 -0.012 -14.447 1.00 75.75 187 MET A CA 1
ATOM 1508 C C . MET A 1 187 ? 3.140 0.571 -15.852 1.00 75.75 187 MET A C 1
ATOM 1510 O O . MET A 1 187 ? 3.944 0.337 -16.757 1.00 75.75 187 MET A O 1
ATOM 1514 N N . GLU A 1 188 ? 2.087 1.367 -16.047 1.00 74.19 188 GLU A N 1
ATOM 1515 C CA . GLU A 1 188 ? 1.812 2.065 -17.311 1.00 74.19 188 GLU A CA 1
ATOM 1516 C C . GLU A 1 188 ? 2.939 3.025 -17.683 1.00 74.19 188 GLU A C 1
ATOM 1518 O O . GLU A 1 188 ? 3.364 3.097 -18.836 1.00 74.19 188 GLU A O 1
ATOM 1523 N N . TYR A 1 189 ? 3.473 3.753 -16.706 1.00 66.81 189 TYR A N 1
ATOM 1524 C CA . TYR A 1 189 ? 4.575 4.667 -16.955 1.00 66.81 189 TYR A CA 1
ATOM 1525 C C . TYR A 1 189 ? 5.840 3.928 -17.412 1.00 66.81 189 TYR A C 1
ATOM 1527 O O . TYR A 1 189 ? 6.473 4.329 -18.394 1.00 66.81 189 TYR A O 1
ATOM 1535 N N . ILE A 1 190 ? 6.174 2.821 -16.739 1.00 67.38 190 ILE A N 1
ATOM 1536 C CA . ILE A 1 190 ? 7.286 1.931 -17.108 1.00 67.38 190 ILE A CA 1
ATOM 1537 C C . ILE A 1 190 ? 7.115 1.424 -18.549 1.00 67.38 190 ILE A C 1
ATOM 1539 O O . ILE A 1 190 ? 8.071 1.425 -19.326 1.00 67.38 190 ILE A O 1
ATOM 1543 N N . LEU A 1 191 ? 5.892 1.042 -18.924 1.00 67.06 191 LEU A N 1
ATOM 1544 C CA . LEU A 1 191 ? 5.554 0.571 -20.266 1.00 67.06 191 LEU A CA 1
ATOM 1545 C C . LEU A 1 191 ? 5.715 1.674 -21.332 1.00 67.06 191 LEU A C 1
ATOM 1547 O O . LEU A 1 191 ? 6.275 1.439 -22.409 1.00 67.06 191 LEU A O 1
ATOM 1551 N N . LEU A 1 192 ? 5.238 2.890 -21.051 1.00 65.81 192 LEU A N 1
ATOM 1552 C CA . LEU A 1 192 ? 5.178 4.000 -22.010 1.00 65.81 192 LEU A CA 1
ATOM 1553 C C . LEU A 1 192 ? 6.525 4.716 -22.204 1.00 65.81 192 LEU A C 1
ATOM 1555 O O . LEU A 1 192 ? 6.832 5.179 -23.309 1.00 65.81 192 LEU A O 1
ATOM 1559 N N . VAL A 1 193 ? 7.381 4.766 -21.185 1.00 58.12 193 VAL A N 1
ATOM 1560 C CA . VAL A 1 193 ? 8.700 5.407 -21.276 1.00 58.12 193 VAL A CA 1
ATOM 1561 C C . VAL A 1 193 ? 9.762 4.382 -21.690 1.00 58.12 193 VAL A C 1
ATOM 1563 O O . VAL A 1 193 ? 10.575 3.914 -20.903 1.00 58.12 193 VAL A O 1
ATOM 1566 N N . SER A 1 194 ? 9.797 4.058 -22.989 1.00 46.38 194 SER A N 1
ATOM 1567 C CA . SER A 1 194 ? 10.717 3.066 -23.595 1.00 46.38 194 SER A CA 1
ATOM 1568 C C . SER A 1 194 ? 12.222 3.404 -23.568 1.00 46.38 194 SER A C 1
ATOM 1570 O O . SER A 1 194 ? 13.032 2.694 -24.167 1.00 46.38 194 SER A O 1
ATOM 1572 N N . LYS A 1 195 ? 12.629 4.500 -22.920 1.00 46.78 195 LYS A N 1
ATOM 1573 C CA . LYS A 1 195 ? 14.034 4.847 -22.659 1.00 46.78 195 LYS A CA 1
ATOM 1574 C C . LYS A 1 195 ? 14.161 5.261 -21.199 1.00 46.78 195 LYS A C 1
ATOM 1576 O O . LYS A 1 195 ? 13.944 6.417 -20.848 1.00 46.78 195 LYS A O 1
ATOM 1581 N N . PHE A 1 196 ? 14.488 4.289 -20.361 1.00 47.66 196 PHE A N 1
ATOM 1582 C CA . PHE A 1 196 ? 14.634 4.468 -18.925 1.00 47.66 196 PHE A CA 1
ATOM 1583 C C . PHE A 1 196 ? 15.845 5.340 -18.571 1.00 47.66 196 PHE A C 1
ATOM 1585 O O . PHE A 1 196 ? 16.983 5.003 -18.896 1.00 47.66 196 PHE A O 1
ATOM 1592 N N . THR A 1 197 ? 15.611 6.421 -17.830 1.00 42.75 197 THR A N 1
ATOM 1593 C CA . THR A 1 197 ? 16.628 7.093 -17.012 1.00 42.75 197 THR A CA 1
ATOM 1594 C C . THR A 1 197 ? 16.088 7.242 -15.588 1.00 42.75 197 THR A C 1
ATOM 1596 O O . THR A 1 197 ? 14.976 7.719 -15.375 1.00 42.75 197 THR A O 1
ATOM 1599 N N . ASN A 1 198 ? 16.878 6.817 -14.594 1.00 41.47 198 ASN A N 1
ATOM 1600 C CA . ASN A 1 198 ? 16.493 6.698 -13.175 1.00 41.47 198 ASN A CA 1
ATOM 1601 C C . ASN A 1 198 ? 15.958 7.988 -12.517 1.00 41.47 198 ASN A C 1
ATOM 1603 O O . ASN A 1 198 ? 15.373 7.930 -11.440 1.00 41.47 198 ASN A O 1
ATOM 1607 N N . ALA A 1 199 ? 16.160 9.154 -13.135 1.00 38.81 199 ALA A N 1
ATOM 1608 C CA . ALA A 1 199 ? 15.742 10.445 -12.595 1.00 38.81 199 ALA A CA 1
ATOM 1609 C C . ALA A 1 199 ? 14.228 10.701 -12.717 1.00 38.81 199 ALA A C 1
ATOM 1611 O O . ALA A 1 199 ? 13.695 11.534 -11.991 1.00 38.81 199 ALA A O 1
ATOM 1612 N N . THR A 1 200 ? 13.525 10.002 -13.611 1.00 43.62 200 THR A N 1
ATOM 1613 C CA . THR A 1 200 ? 12.153 10.362 -14.009 1.00 43.62 200 THR A CA 1
ATOM 1614 C C . THR A 1 200 ? 11.071 9.633 -13.197 1.00 43.62 200 THR A C 1
ATOM 1616 O O . THR A 1 200 ? 9.994 10.189 -12.991 1.00 43.62 200 THR A O 1
ATOM 1619 N N . MET A 1 201 ? 11.372 8.448 -12.639 1.00 42.50 201 MET A N 1
ATOM 1620 C CA . MET A 1 201 ? 10.451 7.693 -11.764 1.00 42.50 201 MET A CA 1
ATOM 1621 C C . MET A 1 201 ? 10.131 8.433 -10.458 1.00 42.50 201 MET A C 1
ATOM 1623 O O . MET A 1 201 ? 8.990 8.423 -10.002 1.00 42.50 201 MET A O 1
ATOM 1627 N N . GLY A 1 202 ? 11.120 9.126 -9.881 1.00 42.62 202 GLY A N 1
ATOM 1628 C CA . GLY A 1 202 ? 10.950 9.829 -8.610 1.00 42.62 202 GLY A CA 1
ATOM 1629 C C . GLY A 1 202 ? 9.912 10.952 -8.672 1.00 42.62 202 GLY A C 1
ATOM 1630 O O . GLY A 1 202 ? 9.138 11.117 -7.739 1.00 42.62 202 GLY A O 1
ATOM 1631 N N . TRP A 1 203 ? 9.837 11.697 -9.776 1.00 41.34 203 TRP A N 1
ATOM 1632 C CA . TRP A 1 203 ? 8.992 12.895 -9.860 1.00 41.34 203 TRP A CA 1
ATOM 1633 C C . TRP A 1 203 ? 7.509 12.602 -10.092 1.00 41.34 203 TRP A C 1
ATOM 1635 O O . TRP A 1 203 ? 6.656 13.371 -9.650 1.00 41.34 203 TRP A O 1
ATOM 1645 N N . ILE A 1 204 ? 7.181 11.493 -10.755 1.00 48.53 204 ILE A N 1
ATOM 1646 C CA . ILE A 1 204 ? 5.798 11.195 -11.150 1.00 48.53 204 ILE A CA 1
ATOM 1647 C C . ILE A 1 204 ? 5.064 10.425 -10.068 1.00 48.53 204 ILE A C 1
ATOM 1649 O O . ILE A 1 204 ? 3.929 10.771 -9.763 1.00 48.53 204 ILE A O 1
ATOM 1653 N N . ALA A 1 205 ? 5.707 9.468 -9.406 1.00 47.78 205 ALA A N 1
ATOM 1654 C CA . ALA A 1 205 ? 5.079 8.835 -8.256 1.00 47.78 205 ALA A CA 1
ATOM 1655 C C . ALA A 1 205 ? 5.028 9.767 -7.030 1.00 47.78 205 ALA A C 1
ATOM 1657 O O . ALA A 1 205 ? 4.086 9.660 -6.251 1.00 47.78 205 ALA A O 1
ATOM 1658 N N . VAL A 1 206 ? 5.909 10.775 -6.929 1.00 48.22 206 VAL A N 1
ATOM 1659 C CA . VAL A 1 206 ? 5.673 11.947 -6.059 1.00 48.22 206 VAL A CA 1
ATOM 1660 C C . VAL A 1 206 ? 4.399 12.688 -6.486 1.00 48.22 206 VAL A C 1
ATOM 1662 O O . VAL A 1 206 ? 3.560 12.978 -5.642 1.00 48.22 206 VAL A O 1
ATOM 1665 N N . GLY A 1 207 ? 4.191 12.944 -7.781 1.00 47.84 207 GLY A N 1
ATOM 1666 C CA . GLY A 1 207 ? 2.963 13.565 -8.296 1.00 47.84 207 GLY A CA 1
ATOM 1667 C C . GLY A 1 207 ? 1.687 12.773 -7.976 1.00 47.84 207 GLY A C 1
ATOM 1668 O O . GLY A 1 207 ? 0.726 13.338 -7.459 1.00 47.84 207 GLY A O 1
ATOM 1669 N N . THR A 1 208 ? 1.685 11.460 -8.209 1.00 50.88 208 THR A N 1
ATOM 1670 C CA . THR A 1 208 ? 0.547 10.566 -7.939 1.00 50.88 208 THR A CA 1
ATOM 1671 C C . THR A 1 208 ? 0.285 10.415 -6.437 1.00 50.88 208 THR A C 1
ATOM 1673 O O . THR A 1 208 ? -0.863 10.513 -5.998 1.00 50.88 208 THR A O 1
ATOM 1676 N N . ALA A 1 209 ? 1.338 10.264 -5.625 1.00 50.56 209 ALA A N 1
ATOM 1677 C CA . ALA A 1 209 ? 1.231 10.183 -4.168 1.00 50.56 209 ALA A CA 1
ATOM 1678 C C . ALA A 1 209 ? 0.809 11.513 -3.518 1.00 50.56 209 ALA A C 1
ATOM 1680 O O . ALA A 1 209 ? 0.186 11.490 -2.461 1.00 50.56 209 ALA A O 1
ATOM 1681 N N . LEU A 1 210 ? 1.103 12.666 -4.136 1.00 50.22 210 LEU A N 1
ATOM 1682 C CA . LEU A 1 210 ? 0.672 13.988 -3.660 1.00 50.22 210 LEU A CA 1
ATOM 1683 C C . LEU A 1 210 ? -0.739 14.376 -4.133 1.00 50.22 210 LEU A C 1
ATOM 1685 O O . LEU A 1 210 ? -1.449 15.076 -3.408 1.00 50.22 210 LEU A O 1
ATOM 1689 N N . LEU A 1 211 ? -1.174 13.925 -5.314 1.00 48.97 211 LEU A N 1
ATOM 1690 C CA . LEU A 1 211 ? -2.506 14.233 -5.853 1.00 48.97 211 LEU A CA 1
ATOM 1691 C C . LEU A 1 211 ? -3.617 13.379 -5.220 1.00 48.97 211 LEU A C 1
ATOM 1693 O O . LEU A 1 211 ? -4.706 13.896 -4.964 1.00 48.97 211 LEU A O 1
ATOM 1697 N N . CYS A 1 212 ? -3.356 12.106 -4.907 1.00 49.03 212 CYS A N 1
ATOM 1698 C CA . CYS A 1 212 ? -4.353 11.211 -4.301 1.00 49.03 212 CYS A CA 1
ATOM 1699 C C . CYS A 1 212 ? -4.908 11.695 -2.937 1.00 49.03 212 CYS A C 1
ATOM 1701 O O . CYS A 1 212 ? -6.128 11.653 -2.752 1.00 49.03 212 CYS A O 1
ATOM 1703 N N . PRO A 1 213 ? -4.095 12.212 -1.992 1.00 49.66 213 PRO A N 1
ATOM 1704 C CA . PRO A 1 213 ? -4.589 12.746 -0.719 1.00 49.66 213 PRO A CA 1
ATOM 1705 C C . PRO A 1 213 ? -5.366 14.064 -0.869 1.00 49.66 213 PRO A C 1
ATOM 1707 O O . PRO A 1 213 ? -6.340 14.289 -0.146 1.00 49.66 213 PRO A O 1
ATOM 1710 N N . PHE A 1 214 ? -4.971 14.925 -1.817 1.00 48.22 214 PHE A N 1
ATOM 1711 C CA . PHE A 1 214 ? -5.570 16.253 -2.021 1.00 48.22 214 PHE A CA 1
ATOM 1712 C C . PHE A 1 214 ? -7.035 16.182 -2.477 1.00 48.22 214 PHE A C 1
ATOM 1714 O O . PHE A 1 214 ? -7.854 17.010 -2.076 1.00 48.22 214 PHE A O 1
ATOM 1721 N N . PHE A 1 215 ? -7.402 15.154 -3.249 1.00 44.62 215 PHE A N 1
ATOM 1722 C CA . PHE A 1 215 ? -8.793 14.917 -3.649 1.00 44.62 215 PHE A CA 1
ATOM 1723 C C . PHE A 1 215 ? -9.711 14.504 -2.482 1.00 44.62 215 PHE A C 1
ATOM 1725 O O . PHE A 1 215 ? -10.933 14.619 -2.603 1.00 44.62 215 PHE A O 1
ATOM 1732 N N . PHE A 1 216 ? -9.162 14.050 -1.348 1.00 44.72 216 PHE A N 1
ATOM 1733 C CA . PHE A 1 216 ? -9.951 13.509 -0.235 1.00 44.72 216 PHE A CA 1
ATOM 1734 C C . PHE A 1 216 ? -10.084 14.439 0.969 1.00 44.72 216 PHE A C 1
ATOM 1736 O O . PHE A 1 216 ? -11.178 14.521 1.536 1.00 44.72 216 PHE A O 1
ATOM 1743 N N . THR A 1 217 ? -9.037 15.182 1.339 1.00 45.75 217 THR A N 1
ATOM 1744 C CA . THR A 1 217 ? -9.144 16.158 2.438 1.00 45.75 217 THR A CA 1
ATOM 1745 C C . THR A 1 217 ? -10.169 17.244 2.125 1.00 45.75 217 THR A C 1
ATOM 1747 O O . THR A 1 217 ? -10.918 17.636 3.014 1.00 45.75 217 THR A O 1
ATOM 1750 N N . TYR A 1 218 ? -10.308 17.649 0.859 1.00 37.91 218 TYR A N 1
ATOM 1751 C CA . TYR A 1 218 ? -11.316 18.638 0.473 1.00 37.91 218 TYR A CA 1
ATOM 1752 C C . TYR A 1 218 ? -12.761 18.131 0.632 1.00 37.91 218 TYR A C 1
ATOM 1754 O O . TYR A 1 218 ? -13.644 18.906 0.980 1.00 37.91 218 TYR A O 1
ATOM 1762 N N . LYS A 1 219 ? -13.032 16.832 0.429 1.00 38.56 219 LYS A N 1
ATOM 1763 C CA . LYS A 1 219 ? -14.411 16.305 0.447 1.00 38.56 219 LYS A CA 1
ATOM 1764 C C . LYS A 1 219 ? -14.876 15.818 1.825 1.00 38.56 219 LYS A C 1
ATOM 1766 O O . LYS A 1 219 ? -16.073 15.835 2.084 1.00 38.56 219 LYS A O 1
ATOM 1771 N N . GLN A 1 220 ? -13.961 15.398 2.705 1.00 43.28 220 GLN A N 1
ATOM 1772 C CA . GLN A 1 220 ? -14.294 14.960 4.073 1.00 43.28 220 GLN A CA 1
ATOM 1773 C C . GLN A 1 220 ? -14.312 16.088 5.118 1.00 43.28 220 GLN A C 1
ATOM 1775 O O . GLN A 1 220 ? -14.798 15.859 6.217 1.00 43.28 220 GLN A O 1
ATOM 1780 N N . LEU A 1 221 ? -13.799 17.283 4.804 1.00 37.47 221 LEU A N 1
ATOM 1781 C CA . LEU A 1 221 ? -13.896 18.465 5.680 1.00 37.47 221 LEU A CA 1
ATOM 1782 C C . LEU A 1 221 ? -15.114 19.354 5.375 1.00 37.47 221 LEU A C 1
ATOM 1784 O O . LEU A 1 221 ? -15.385 20.290 6.121 1.00 37.47 221 LEU A O 1
ATOM 1788 N N . VAL A 1 222 ? -15.831 19.082 4.281 1.00 41.75 222 VAL A N 1
ATOM 1789 C CA . VAL A 1 222 ? -16.960 19.900 3.795 1.00 41.75 222 VAL A CA 1
ATOM 1790 C C . VAL A 1 222 ? -18.329 19.263 4.114 1.00 41.75 222 VAL A C 1
ATOM 1792 O O . VAL A 1 222 ? -19.364 19.889 3.893 1.00 41.75 222 VAL A O 1
ATOM 1795 N N . HIS A 1 223 ? -18.356 18.059 4.697 1.00 37.69 223 HIS A N 1
ATOM 1796 C CA . HIS A 1 223 ? -19.566 17.347 5.128 1.00 37.69 223 HIS A CA 1
ATOM 1797 C C . HIS A 1 223 ? -19.343 16.636 6.459 1.00 37.69 223 HIS A C 1
ATOM 1799 O O . HIS A 1 223 ? -20.327 16.535 7.223 1.00 37.69 223 HIS A O 1
#

InterPro domains:
  IPR026898 Intramembrane metalloprotease PrsW [PF13367] (53-193)

pLDDT: mean 70.26, std 20.8, range [27.72, 96.25]

Foldseek 3Di:
DVVVVLVVVLVVCVVPPVDDPDPDDDPPDDPLRVVVPDQLPVVLPPPVVLVVLLCCLQPPVQPVLLVVLLVVLVVCCVVPVVDPPPDDLVRNLVVLLVSLLVSLLVVLVVVLCCVLVPNCPPPDPVLSVLSNVLSVPFSSVLSSVLSNLSSNLVSCCPVVVPVVVRDPCNSRVLSSVLRSVLSSVLVSVVSNPSDDDSPPSSPVSVVSRVVSVVVPVVVVVVD

Sequence (223 aa):
MFALMWESVLGLIEILIFFGPLGGGDKNESKVQSLRINDYRKYQNSVSVHLFLLFNSYCIGSLVEEMTKGFILQHCCKLYLPFTVHLRMSNHFINFILLGLAVGSGFGSAEAILYVCIYAGEASFVSQLSLLLFRLFVTIPFHSLLGVLWGLELSKREILGFYDSFSWFKMGWKPVFFHGTYDFLEMEYILLVSKFTNATMGWIAVGTALLCPFFFTYKQLVH

Radius of gyration: 19.57 Å; chains: 1; bounding box: 49×40×59 Å

Organism: Reticulomyxa filosa (NCBI:txid46433)

Secondary structure (DSSP, 8-state):
-HHHHHHHHHHHHHHHHS--S-----TTS-HHHHGGG--GGGGTT-HHHHHHHHHIIIIIIIHHHHHHHHHHHHHHHHHH---GGGS-HHHHHHHHHHHHHHHHHHHHHHHHHIIIIIITTT--HHHHHHHHHHIIIIIHHHHHHHHHHHHHHHHHHHHH--TTTS-HHHHHHHHHHHHHHHHHHHHHHHHH--S--TTHHHHHHHHHHHHHHHHHHHHHS--